Protein AF-A0A6A7C186-F1 (afdb_monomer)

pLDDT: mean 72.05, std 18.81, range [30.92, 94.44]

Organism: NCBI:txid1314780

Sequence (189 aa):
MHETSYALATNYHAMGTGNDNNSDERARTSAANDEPAATSFLKQGYCESIVLPIKDSQVDKECRAGLAQAYANDYGLNLGAGTLHTGRSIKWFKQFSFADPSTQQRVTLDRLEFVLFHDNSIGNVDCIFSNKTADGNRRISLRMFLTSSHPSVLNKVLTGLPLRRFTDERAITTGAPAVKSQRLYLLSV

Radius of gyration: 20.26 Å; Cα contacts (8 Å, |Δi|>4): 312; chains: 1; bounding box: 45×65×40 Å

Secondary structure (DSSP, 8-state):
----EEEEE-------------------------------------EE--EEPP-GGG--HHHHHHHHHHHHHHS-----TTTS-TTS--EEESEEEEE-TTT--EEEEETT-EEEEGGGEEEEEEEEEEEE-TTS-EEEEEEEEEEEE---HHHHHHHSS-EEEE-SSPPEEEEGGGS-S-EEEEEE-

Structure (mmCIF, N/CA/C/O backbone):
data_AF-A0A6A7C186-F1
#
_entry.id   AF-A0A6A7C186-F1
#
loop_
_atom_site.group_PDB
_atom_site.id
_atom_site.type_symbol
_atom_site.label_atom_id
_atom_site.label_alt_id
_atom_site.label_comp_id
_atom_site.label_asym_id
_atom_site.label_entity_id
_atom_site.label_seq_id
_atom_site.pdbx_PDB_ins_code
_atom_site.Cartn_x
_atom_site.Cartn_y
_atom_site.Cartn_z
_atom_site.occupancy
_atom_site.B_iso_or_equiv
_atom_site.auth_seq_id
_atom_site.auth_comp_id
_atom_site.auth_asym_id
_atom_site.auth_atom_id
_atom_site.pdbx_PDB_model_num
ATOM 1 N N . MET A 1 1 ? 6.650 18.411 -18.915 1.00 40.31 1 MET A N 1
ATOM 2 C CA . MET A 1 1 ? 6.629 17.370 -17.866 1.00 40.31 1 MET A CA 1
ATOM 3 C C . MET A 1 1 ? 7.931 16.607 -17.982 1.00 40.31 1 MET A C 1
ATOM 5 O O . MET A 1 1 ? 8.246 16.184 -19.084 1.00 40.31 1 MET A O 1
ATOM 9 N N . HIS A 1 2 ? 8.715 16.519 -16.909 1.00 45.31 2 HIS A N 1
ATOM 10 C CA . HIS A 1 2 ? 9.920 15.689 -16.887 1.00 45.31 2 HIS A CA 1
ATOM 11 C C . HIS A 1 2 ? 9.512 14.267 -16.483 1.00 45.31 2 HIS A C 1
ATOM 13 O O . HIS A 1 2 ? 9.018 14.071 -15.374 1.00 45.31 2 HIS A O 1
ATOM 19 N N . GLU A 1 3 ? 9.667 13.293 -17.382 1.00 48.38 3 GLU A N 1
ATOM 20 C CA . GLU A 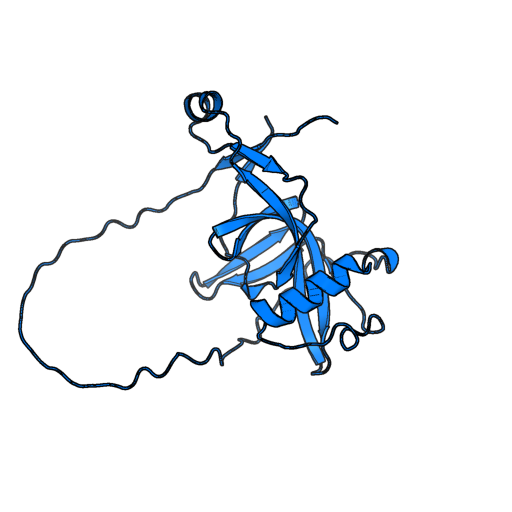1 3 ? 9.495 11.876 -17.047 1.00 48.38 3 GLU A CA 1
ATOM 21 C C . GLU A 1 3 ? 10.634 11.446 -16.116 1.00 48.38 3 GLU A C 1
ATOM 23 O O . GLU A 1 3 ? 11.806 11.597 -16.455 1.00 48.38 3 GLU A O 1
ATOM 28 N N . THR A 1 4 ? 10.298 10.935 -14.929 1.00 60.91 4 THR A N 1
ATOM 29 C CA . THR A 1 4 ? 11.291 10.425 -13.970 1.00 60.91 4 THR A CA 1
ATOM 30 C C . THR A 1 4 ? 11.263 8.898 -13.978 1.00 60.91 4 THR A C 1
ATOM 32 O O . THR A 1 4 ? 10.196 8.297 -13.828 1.00 60.91 4 THR A O 1
ATOM 35 N N . SER A 1 5 ? 12.427 8.273 -14.168 1.00 64.31 5 SER A N 1
ATOM 36 C CA . SER A 1 5 ? 12.597 6.814 -14.222 1.00 64.31 5 SER A CA 1
ATOM 37 C C . SER A 1 5 ? 13.440 6.308 -13.051 1.00 64.31 5 SER A C 1
ATOM 39 O O . SER A 1 5 ? 14.301 7.018 -12.540 1.00 64.31 5 SER A O 1
ATOM 41 N N . TYR A 1 6 ? 13.209 5.061 -12.633 1.00 66.50 6 TYR A N 1
ATOM 42 C CA . TYR A 1 6 ? 13.899 4.449 -11.493 1.00 66.50 6 TYR A CA 1
ATOM 43 C C . TYR A 1 6 ? 14.255 2.981 -11.783 1.00 66.50 6 TYR A C 1
ATOM 45 O O . TYR A 1 6 ? 13.494 2.293 -12.458 1.00 66.50 6 TYR A O 1
ATOM 53 N N . ALA A 1 7 ? 15.374 2.469 -11.268 1.00 62.62 7 ALA A N 1
ATOM 54 C CA . ALA A 1 7 ? 15.812 1.070 -11.399 1.00 62.62 7 ALA A CA 1
ATOM 55 C C . ALA A 1 7 ? 15.605 0.293 -10.092 1.00 62.62 7 ALA A C 1
ATOM 57 O O . ALA A 1 7 ? 15.926 0.827 -9.040 1.00 62.62 7 ALA A O 1
ATOM 58 N N . LEU A 1 8 ? 15.097 -0.944 -10.134 1.00 53.78 8 LEU A N 1
ATOM 59 C CA . LEU A 1 8 ? 14.669 -1.693 -8.943 1.00 53.78 8 LEU A CA 1
ATOM 60 C C . LEU A 1 8 ? 15.524 -2.941 -8.686 1.00 53.78 8 LEU A C 1
ATOM 62 O O . LEU A 1 8 ? 15.680 -3.762 -9.583 1.00 53.78 8 LEU A O 1
ATOM 66 N N . ALA A 1 9 ? 16.025 -3.126 -7.462 1.00 52.94 9 ALA A N 1
ATOM 67 C CA . ALA A 1 9 ? 16.737 -4.334 -7.039 1.00 52.94 9 ALA A CA 1
ATOM 68 C C . ALA A 1 9 ? 15.853 -5.219 -6.143 1.00 52.94 9 ALA A C 1
ATOM 70 O O . ALA A 1 9 ? 15.379 -4.787 -5.091 1.00 52.94 9 ALA A O 1
ATOM 71 N N . THR A 1 10 ? 15.647 -6.471 -6.556 1.00 47.44 10 THR A N 1
ATOM 72 C CA . THR A 1 10 ? 14.967 -7.516 -5.772 1.00 47.44 10 THR A CA 1
ATOM 73 C C . THR A 1 10 ? 15.976 -8.560 -5.309 1.00 47.44 10 THR A C 1
ATOM 75 O O . THR A 1 10 ? 16.596 -9.220 -6.142 1.00 47.44 10 THR A O 1
ATOM 78 N N . ASN A 1 11 ? 16.093 -8.776 -3.997 1.00 41.25 11 ASN A N 1
ATOM 79 C CA . ASN A 1 11 ? 16.794 -9.945 -3.469 1.00 41.25 11 ASN A CA 1
ATOM 80 C C . ASN A 1 11 ? 15.886 -11.175 -3.585 1.00 41.25 11 ASN A C 1
ATOM 82 O O . ASN A 1 11 ? 14.912 -11.304 -2.844 1.00 41.25 11 ASN A O 1
ATOM 86 N N . TYR A 1 12 ? 16.209 -12.074 -4.513 1.00 38.00 12 TYR A N 1
ATOM 87 C CA . TYR A 1 12 ? 15.658 -13.425 -4.541 1.00 38.00 12 TYR A CA 1
ATOM 88 C C . TYR A 1 12 ? 16.563 -14.331 -3.702 1.00 38.00 12 TYR A C 1
ATOM 90 O O . TYR A 1 12 ? 17.662 -14.677 -4.130 1.00 38.00 12 TYR A O 1
ATOM 98 N N . HIS A 1 13 ? 16.116 -14.741 -2.513 1.00 35.81 13 HIS A N 1
ATOM 99 C CA . HIS A 1 13 ? 16.684 -15.932 -1.882 1.00 35.81 13 HIS A CA 1
ATOM 100 C C . HIS A 1 13 ? 16.073 -17.160 -2.558 1.00 35.81 13 HIS A C 1
ATOM 102 O O . HIS A 1 13 ? 14.944 -17.549 -2.271 1.00 35.81 13 HIS A O 1
ATOM 108 N N . ALA A 1 14 ? 16.818 -17.745 -3.496 1.00 37.62 14 ALA A N 1
ATOM 109 C CA . ALA A 1 14 ? 16.506 -19.055 -4.043 1.00 37.62 14 ALA A CA 1
ATOM 110 C C . ALA A 1 14 ? 16.792 -20.114 -2.966 1.00 37.62 14 ALA A C 1
ATOM 112 O O . ALA A 1 14 ? 17.949 -20.379 -2.646 1.00 37.62 14 ALA A O 1
ATOM 113 N N . MET A 1 15 ? 15.743 -20.703 -2.389 1.00 41.47 15 MET A N 1
ATOM 114 C CA . MET A 1 15 ? 15.878 -21.953 -1.644 1.00 41.47 15 MET A CA 1
ATOM 115 C C . MET A 1 15 ? 15.973 -23.099 -2.654 1.00 41.47 15 MET A C 1
ATOM 117 O O . MET A 1 15 ? 15.062 -23.307 -3.453 1.00 41.47 15 MET A O 1
ATOM 121 N N . GLY A 1 16 ? 17.113 -23.793 -2.651 1.00 37.56 16 GLY A N 1
ATOM 122 C CA . GLY A 1 16 ? 17.351 -24.968 -3.479 1.00 37.56 16 GLY A CA 1
ATOM 123 C C . GLY A 1 16 ? 16.409 -26.105 -3.093 1.00 37.56 16 GLY A C 1
ATOM 124 O O . GLY A 1 16 ? 16.303 -26.466 -1.924 1.00 37.56 16 GLY A O 1
ATOM 125 N N . THR A 1 17 ? 15.722 -26.663 -4.082 1.00 42.78 17 THR A N 1
ATOM 126 C CA . THR A 1 17 ? 14.884 -27.852 -3.933 1.00 42.78 17 THR A CA 1
ATOM 127 C C . THR A 1 17 ? 15.761 -29.100 -3.983 1.00 42.78 17 THR A C 1
ATOM 129 O O . THR A 1 17 ? 16.336 -29.414 -5.028 1.00 42.78 17 THR A O 1
ATOM 132 N N . GLY A 1 18 ? 15.868 -29.801 -2.853 1.00 41.97 18 GLY A N 1
ATOM 133 C CA . GLY A 1 18 ? 16.343 -31.181 -2.802 1.00 41.97 18 GLY A CA 1
ATOM 134 C C . GLY A 1 18 ? 15.291 -32.110 -3.407 1.00 41.97 18 GLY A C 1
ATOM 135 O O . GLY A 1 18 ? 14.120 -32.047 -3.041 1.00 41.97 18 GLY A O 1
ATOM 136 N N . ASN A 1 19 ? 15.722 -32.920 -4.370 1.00 46.75 19 ASN A N 1
ATOM 137 C CA . ASN A 1 19 ? 14.945 -33.979 -5.002 1.00 46.75 19 ASN A CA 1
ATOM 138 C C . ASN A 1 19 ? 15.046 -35.240 -4.139 1.00 46.75 19 ASN A C 1
ATOM 140 O O . ASN A 1 19 ? 16.127 -35.819 -4.093 1.00 46.75 19 ASN A O 1
ATOM 144 N N . ASP A 1 20 ? 13.935 -35.703 -3.570 1.00 53.03 20 ASP A N 1
ATOM 145 C CA . ASP A 1 20 ? 13.804 -37.079 -3.088 1.00 53.03 20 ASP A CA 1
ATOM 146 C C . ASP A 1 20 ? 12.601 -37.728 -3.777 1.00 53.03 20 ASP A C 1
ATOM 148 O O . ASP A 1 20 ? 11.440 -37.401 -3.532 1.00 53.03 20 ASP A O 1
ATOM 152 N N . ASN A 1 21 ? 12.913 -38.641 -4.696 1.00 56.28 21 ASN A N 1
ATOM 153 C CA . ASN A 1 21 ? 11.958 -39.543 -5.318 1.00 56.28 21 ASN A CA 1
ATOM 154 C C . ASN A 1 21 ? 11.587 -40.633 -4.310 1.00 56.28 21 ASN A C 1
ATOM 156 O O . ASN A 1 21 ? 12.451 -41.428 -3.941 1.00 56.28 21 ASN A O 1
ATOM 160 N N . ASN A 1 22 ? 10.307 -40.767 -3.966 1.00 51.34 22 ASN A N 1
ATOM 161 C CA . ASN A 1 22 ? 9.774 -42.093 -3.683 1.00 51.34 22 ASN A CA 1
ATOM 162 C C . ASN A 1 22 ? 8.293 -42.199 -4.050 1.00 51.34 22 ASN A C 1
ATOM 164 O O . ASN A 1 22 ? 7.493 -41.310 -3.766 1.00 51.34 22 ASN A O 1
ATOM 168 N N . SER A 1 23 ? 7.976 -43.292 -4.731 1.00 57.78 23 SER A N 1
ATOM 169 C CA . SER A 1 23 ? 6.648 -43.643 -5.227 1.00 57.78 23 SER A CA 1
ATOM 170 C C . SER A 1 23 ? 5.986 -44.555 -4.202 1.00 57.78 23 SER A C 1
ATOM 172 O O . SER A 1 23 ? 6.666 -45.460 -3.742 1.00 57.78 23 SER A O 1
ATOM 174 N N . ASP A 1 24 ? 4.708 -44.339 -3.869 1.00 50.34 24 ASP A N 1
ATOM 175 C CA . ASP A 1 24 ? 3.728 -45.428 -3.725 1.00 50.34 24 ASP A CA 1
ATOM 176 C C . ASP A 1 24 ? 2.289 -44.938 -3.439 1.00 50.34 24 ASP A C 1
ATOM 178 O O . ASP A 1 24 ? 2.021 -44.115 -2.571 1.00 50.34 24 ASP A O 1
ATOM 182 N N . GLU A 1 25 ? 1.384 -45.479 -4.258 1.00 47.66 25 GLU A N 1
ATOM 183 C CA . GLU A 1 25 ? 0.095 -46.106 -3.929 1.00 47.66 25 GLU A CA 1
ATOM 184 C C . GLU A 1 25 ? -1.074 -45.350 -3.224 1.00 47.66 25 GLU A C 1
ATOM 186 O O . GLU A 1 25 ? -1.093 -45.079 -2.032 1.00 47.66 25 GLU A O 1
ATOM 191 N N . ARG A 1 26 ? -2.136 -45.137 -4.028 1.00 42.72 26 ARG A N 1
ATOM 192 C CA . ARG A 1 26 ? -3.602 -45.149 -3.762 1.00 42.72 26 ARG A CA 1
ATOM 193 C C . ARG A 1 26 ? -4.158 -44.733 -2.380 1.00 42.72 26 ARG A C 1
ATOM 195 O O . ARG A 1 26 ? -4.120 -45.509 -1.439 1.00 42.72 26 ARG A O 1
ATOM 202 N N . ALA A 1 27 ? -5.029 -43.714 -2.395 1.00 43.00 27 ALA A N 1
ATOM 203 C CA . ALA A 1 27 ? -6.453 -43.839 -2.020 1.00 43.00 27 ALA A CA 1
ATOM 204 C C . ALA A 1 27 ? -7.252 -42.589 -2.440 1.00 43.00 27 ALA A C 1
ATOM 206 O O . ALA A 1 27 ? -6.857 -41.458 -2.177 1.00 43.00 27 ALA A O 1
ATOM 207 N N . ARG A 1 28 ? -8.402 -42.797 -3.095 1.00 49.91 28 ARG A N 1
ATOM 208 C CA . ARG A 1 28 ? -9.422 -41.763 -3.315 1.00 49.91 28 ARG A CA 1
ATOM 209 C C . ARG A 1 28 ? -10.259 -41.631 -2.045 1.00 49.91 28 ARG A C 1
ATOM 211 O O . ARG A 1 28 ? -10.943 -42.583 -1.686 1.00 49.91 28 ARG A O 1
ATOM 218 N N . THR A 1 29 ? -10.300 -40.440 -1.464 1.00 39.53 29 THR A N 1
ATOM 219 C CA . THR A 1 29 ? -11.383 -40.012 -0.571 1.00 39.53 29 THR A CA 1
ATOM 220 C C . THR A 1 29 ? -11.762 -38.581 -0.914 1.00 39.53 29 THR A C 1
ATOM 222 O O . THR A 1 29 ? -10.938 -37.673 -0.855 1.00 39.53 29 THR A O 1
ATOM 225 N N . SER A 1 30 ? -13.018 -38.408 -1.317 1.00 49.47 30 SER A N 1
ATOM 226 C CA . SER A 1 30 ? -13.688 -37.128 -1.502 1.00 49.47 30 SER A CA 1
ATOM 227 C C . SER A 1 30 ? -13.773 -36.399 -0.160 1.00 49.47 30 SER A C 1
ATOM 229 O O . SER A 1 30 ? -14.631 -36.722 0.662 1.00 49.47 30 SER A O 1
ATOM 231 N N . ALA A 1 31 ? -12.887 -35.435 0.059 1.00 39.88 31 ALA A N 1
ATOM 232 C CA . ALA A 1 31 ? -13.061 -34.419 1.083 1.00 39.88 31 ALA A CA 1
ATOM 233 C C . ALA A 1 31 ? -13.619 -33.173 0.394 1.00 39.88 31 ALA A C 1
ATOM 235 O O . ALA A 1 31 ? -13.084 -32.719 -0.617 1.00 39.88 31 ALA A O 1
ATOM 236 N N . ALA A 1 32 ? -14.750 -32.696 0.903 1.00 39.88 32 ALA A N 1
ATOM 237 C CA . ALA A 1 32 ? -15.362 -31.447 0.501 1.00 39.88 32 ALA A CA 1
ATOM 238 C C . ALA A 1 32 ? -14.313 -30.327 0.527 1.00 39.88 32 ALA A C 1
ATOM 240 O O . ALA A 1 32 ? -13.552 -30.204 1.486 1.00 39.88 32 ALA A O 1
ATOM 241 N N . ASN A 1 33 ? -14.274 -29.536 -0.544 1.00 38.41 33 ASN A N 1
ATOM 242 C CA . ASN A 1 33 ? -13.561 -28.270 -0.570 1.00 38.41 33 ASN A CA 1
ATOM 243 C C . ASN A 1 33 ? -14.283 -27.312 0.384 1.00 38.41 33 ASN A C 1
ATOM 245 O O . ASN A 1 33 ? -15.121 -26.523 -0.048 1.00 38.41 33 ASN A O 1
ATOM 249 N N . ASP A 1 34 ? -13.987 -27.414 1.676 1.00 36.00 34 ASP A N 1
ATOM 250 C CA . ASP A 1 34 ? -14.146 -26.285 2.577 1.00 36.00 34 ASP A CA 1
ATOM 251 C C . ASP A 1 34 ? -13.122 -25.243 2.126 1.00 36.00 34 ASP A C 1
ATOM 253 O O . ASP A 1 34 ? -11.915 -25.376 2.347 1.00 36.00 34 ASP A O 1
ATOM 257 N N . GLU A 1 35 ? -13.610 -24.229 1.408 1.00 35.75 35 GLU A N 1
ATOM 258 C CA . GLU A 1 35 ? -12.881 -22.980 1.234 1.00 35.75 35 GLU A CA 1
ATOM 259 C C . GLU A 1 35 ? -12.337 -22.546 2.602 1.00 35.75 35 GLU A C 1
ATOM 261 O O . GLU A 1 35 ? -13.100 -22.506 3.575 1.00 35.75 35 GLU A O 1
ATOM 266 N N . PRO A 1 36 ? -11.048 -22.185 2.718 1.00 35.69 36 PRO A N 1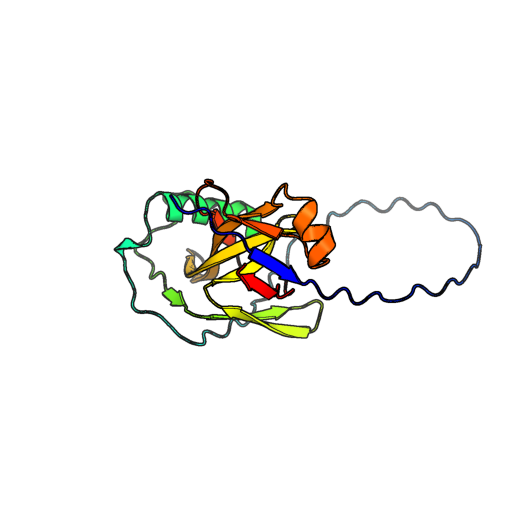
ATOM 267 C CA . PRO A 1 36 ? -10.567 -21.548 3.925 1.00 35.69 36 PRO A CA 1
ATOM 268 C C . PRO A 1 36 ? -11.258 -20.189 4.038 1.00 35.69 36 PRO A C 1
ATOM 270 O O . PRO A 1 36 ? -10.849 -19.202 3.426 1.00 35.69 36 PRO A O 1
ATOM 273 N N . ALA A 1 37 ? -12.331 -20.145 4.828 1.00 35.34 37 ALA A N 1
ATOM 274 C CA . ALA A 1 37 ? -12.941 -18.909 5.269 1.00 35.34 37 ALA A CA 1
ATOM 275 C C . ALA A 1 37 ? -11.837 -18.035 5.876 1.00 35.34 37 ALA A C 1
ATOM 277 O O . ALA A 1 37 ? -11.116 -18.451 6.788 1.00 35.34 37 ALA A O 1
ATOM 278 N N . ALA A 1 38 ? -11.691 -16.822 5.343 1.00 38.03 38 ALA A N 1
ATOM 279 C CA . ALA A 1 38 ? -10.792 -15.787 5.831 1.00 38.03 38 ALA A CA 1
ATOM 280 C C . ALA A 1 38 ? -11.248 -15.293 7.219 1.00 38.03 38 ALA A C 1
ATOM 282 O O . ALA A 1 38 ? -11.714 -14.171 7.393 1.00 38.03 38 ALA A O 1
ATOM 283 N N . THR A 1 39 ? -11.162 -16.151 8.231 1.00 39.44 39 THR A N 1
ATOM 284 C CA . THR A 1 39 ? -11.622 -15.887 9.596 1.00 39.44 39 THR A CA 1
ATOM 285 C C . THR A 1 39 ? -10.533 -16.221 10.598 1.00 39.44 39 THR A C 1
ATOM 287 O O . THR A 1 39 ? -10.687 -17.064 11.470 1.00 39.44 39 THR A O 1
ATOM 290 N N . SER A 1 40 ? -9.431 -15.483 10.512 1.00 30.92 40 SER A N 1
ATOM 291 C CA . SER A 1 40 ? -8.703 -15.053 11.704 1.00 30.92 40 SER A CA 1
ATOM 292 C C . SER A 1 40 ? -7.901 -13.803 11.359 1.00 30.92 40 SER A C 1
ATOM 294 O O . SER A 1 40 ? -6.694 -13.852 11.124 1.00 30.92 40 SER A O 1
ATOM 296 N N . PHE A 1 41 ? -8.577 -12.653 11.303 1.00 39.94 41 PHE A N 1
ATOM 297 C CA . PHE A 1 41 ? -7.881 -11.373 11.373 1.00 39.94 41 PHE A CA 1
ATOM 298 C C . PHE A 1 41 ? -7.219 -11.311 12.747 1.00 39.94 41 PHE A C 1
ATOM 300 O O . PHE A 1 41 ? -7.849 -10.953 13.746 1.00 39.94 41 PHE A O 1
ATOM 307 N N . LEU A 1 42 ? -5.950 -11.720 12.806 1.00 36.62 42 LEU A N 1
ATOM 308 C CA . LEU A 1 42 ? -5.064 -11.383 13.905 1.00 36.62 42 LEU A CA 1
ATOM 309 C C . LEU A 1 42 ? -5.299 -9.903 14.201 1.00 36.62 42 LEU A C 1
ATOM 311 O O . LEU A 1 42 ? -5.236 -9.068 13.295 1.00 36.62 42 LEU A O 1
ATOM 315 N N . LYS A 1 43 ? -5.589 -9.582 15.465 1.00 43.59 43 LYS A N 1
ATOM 316 C CA . LYS A 1 43 ? -5.413 -8.232 15.998 1.00 43.59 43 LYS A CA 1
ATOM 317 C C . LYS A 1 43 ? -3.928 -7.904 15.833 1.00 43.59 43 LYS A C 1
ATOM 319 O O . LYS A 1 43 ? -3.161 -8.059 16.777 1.00 43.59 43 LYS A O 1
ATOM 324 N N . GLN A 1 44 ? -3.496 -7.572 14.616 1.00 52.31 44 GLN A N 1
ATOM 325 C CA . GLN A 1 44 ? -2.128 -7.186 14.326 1.00 52.31 44 GLN A CA 1
ATOM 326 C C . GLN A 1 44 ? -1.850 -6.003 15.245 1.00 52.31 44 GLN A C 1
ATOM 328 O O . GLN A 1 44 ? -2.506 -4.964 15.160 1.00 52.31 44 GLN A O 1
ATOM 333 N N . GLY A 1 45 ? -0.941 -6.208 16.197 1.00 48.75 45 GLY A N 1
ATOM 334 C CA . GLY A 1 45 ? -0.452 -5.159 17.074 1.00 48.75 45 GLY A CA 1
ATOM 335 C C . GLY A 1 45 ? 0.336 -4.174 16.227 1.00 48.75 45 GLY A C 1
ATOM 336 O O . GLY A 1 45 ? 1.549 -4.296 16.092 1.00 48.75 45 GLY A O 1
ATOM 337 N N . TYR A 1 46 ? -0.363 -3.246 15.584 1.00 57.81 46 TYR A N 1
ATOM 338 C CA . TYR A 1 46 ? 0.259 -2.188 14.810 1.00 57.81 46 TYR A CA 1
ATOM 339 C C . TYR A 1 46 ? 0.994 -1.252 15.771 1.00 57.81 46 TYR A C 1
ATOM 341 O O . TYR A 1 46 ? 0.415 -0.763 16.742 1.00 57.81 46 TYR A O 1
ATOM 349 N N . CYS A 1 47 ? 2.278 -1.010 15.512 1.00 55.41 47 CYS A N 1
ATOM 350 C CA . CYS A 1 47 ? 3.086 -0.083 16.299 1.00 55.41 47 CYS A CA 1
ATOM 351 C C . CYS A 1 47 ? 3.160 1.255 15.548 1.00 55.41 47 CYS A C 1
ATOM 353 O O . CYS A 1 47 ? 3.811 1.352 14.508 1.00 55.41 47 CYS A O 1
ATOM 355 N N . GLU A 1 48 ? 2.448 2.270 16.045 1.00 59.25 48 GLU A N 1
ATOM 356 C CA . GLU A 1 48 ? 2.433 3.629 15.484 1.00 59.25 48 GLU A CA 1
ATOM 357 C C . GLU A 1 48 ? 3.731 4.350 15.880 1.00 59.25 48 GLU A C 1
ATOM 359 O O . GLU A 1 48 ? 3.889 4.697 17.048 1.00 59.25 48 GLU A O 1
ATOM 364 N N . SER A 1 49 ? 4.680 4.561 14.956 1.00 55.53 49 SER A N 1
ATOM 365 C CA . SER A 1 49 ? 5.981 5.138 15.336 1.00 55.53 49 SER A CA 1
ATOM 366 C C . SER A 1 49 ? 6.040 6.665 15.246 1.00 55.53 49 SER A C 1
ATOM 368 O O . SER A 1 49 ? 6.698 7.265 16.089 1.00 55.53 49 SER A O 1
ATOM 370 N N . ILE A 1 50 ? 5.346 7.339 14.313 1.00 63.66 50 ILE A N 1
ATOM 371 C CA . ILE A 1 50 ? 5.330 8.819 14.233 1.00 63.66 50 ILE A CA 1
ATOM 372 C C . ILE A 1 50 ? 4.030 9.328 13.583 1.00 63.66 50 ILE A C 1
ATOM 374 O O . ILE A 1 50 ? 3.805 9.120 12.387 1.00 63.66 50 ILE A O 1
ATOM 378 N N . VAL A 1 51 ? 3.198 10.045 14.349 1.00 62.50 51 VAL A N 1
ATOM 379 C CA . VAL A 1 51 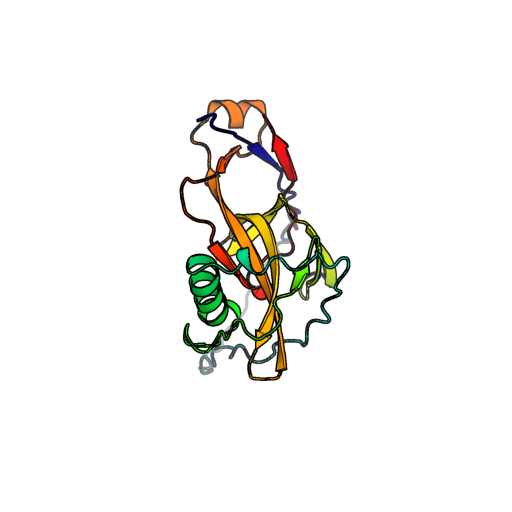? 1.952 10.673 13.865 1.00 62.50 51 VAL A CA 1
ATOM 380 C C . VAL A 1 51 ? 2.256 12.026 13.214 1.00 62.50 51 VAL A C 1
ATOM 382 O O . VAL A 1 51 ? 2.981 12.848 13.773 1.00 62.50 51 VAL A O 1
ATOM 385 N N . LEU A 1 52 ? 1.695 12.267 12.031 1.00 65.19 52 LEU A N 1
ATOM 386 C CA . LEU A 1 52 ? 1.753 13.554 11.337 1.00 65.19 52 LEU A CA 1
ATOM 387 C C . LEU A 1 52 ? 0.574 14.454 11.746 1.00 65.19 52 LEU A C 1
ATOM 389 O O . LEU A 1 52 ? -0.508 13.934 12.033 1.00 65.19 52 LEU A O 1
ATOM 393 N N . PRO A 1 53 ? 0.738 15.795 11.743 1.00 61.09 53 PRO A N 1
ATOM 394 C CA . PRO A 1 53 ? -0.381 16.707 11.954 1.00 61.09 53 PRO A CA 1
ATOM 395 C C . PRO A 1 53 ? -1.478 16.442 10.917 1.00 61.09 53 PRO A C 1
ATOM 397 O O . PRO A 1 53 ? -1.204 16.301 9.723 1.00 61.09 53 PRO A O 1
ATOM 400 N N . ILE A 1 54 ? -2.718 16.344 11.397 1.00 59.56 54 ILE A N 1
ATOM 401 C CA . ILE A 1 54 ? -3.889 16.018 10.583 1.00 59.56 54 ILE A CA 1
ATOM 402 C C . ILE A 1 54 ? -4.141 17.178 9.620 1.00 59.56 54 ILE A C 1
ATOM 404 O O . ILE A 1 54 ? -4.383 18.305 10.045 1.00 59.56 54 ILE A O 1
ATOM 408 N N . LYS A 1 55 ? -4.087 16.906 8.316 1.00 58.25 55 LYS A N 1
ATOM 409 C CA . LYS A 1 55 ? -4.603 17.818 7.296 1.00 58.25 55 LYS A CA 1
ATOM 410 C C . LYS A 1 55 ? -5.948 17.273 6.833 1.00 58.25 55 LYS A C 1
ATOM 412 O O . LYS A 1 55 ? -5.988 16.378 5.993 1.00 58.25 55 LYS A O 1
ATOM 417 N N . ASP A 1 56 ? -7.043 17.810 7.366 1.00 57.72 56 ASP A N 1
ATOM 418 C CA . ASP A 1 56 ? -8.408 17.422 6.963 1.00 57.72 56 ASP A CA 1
ATOM 419 C C . ASP A 1 56 ? -8.650 17.602 5.450 1.00 57.72 56 ASP A C 1
ATOM 421 O O . ASP A 1 56 ? -9.490 16.927 4.859 1.00 57.72 56 ASP A O 1
ATOM 425 N N . SER A 1 57 ? -7.841 18.437 4.788 1.00 58.56 57 SER A N 1
ATOM 426 C CA . SER A 1 57 ? -7.847 18.637 3.337 1.00 58.56 57 SER A CA 1
ATOM 427 C C . SER A 1 57 ? -7.381 17.432 2.506 1.00 58.56 57 SER A C 1
ATOM 429 O O . SER A 1 57 ? -7.552 17.456 1.291 1.00 58.56 57 SER A O 1
ATOM 431 N N . GLN A 1 58 ? -6.806 16.382 3.110 1.00 64.94 58 GLN A N 1
ATOM 432 C CA . GLN A 1 58 ? -6.235 15.236 2.378 1.00 64.94 58 GLN A CA 1
ATOM 433 C C . GLN A 1 58 ? -7.192 14.051 2.186 1.00 64.94 58 GLN A C 1
ATOM 435 O O . GLN A 1 58 ? -6.854 13.083 1.503 1.00 64.94 58 GLN A O 1
ATOM 440 N N . VAL A 1 59 ? -8.398 14.116 2.753 1.00 72.44 59 VAL A N 1
ATOM 441 C CA . VAL A 1 59 ? -9.434 13.088 2.576 1.00 72.44 59 VAL A CA 1
ATOM 442 C C . VAL A 1 59 ? -10.446 13.590 1.552 1.00 72.44 59 VAL A C 1
ATOM 444 O O . VAL A 1 59 ? -11.601 13.887 1.863 1.00 72.44 59 VAL A O 1
ATOM 447 N N . ASP A 1 60 ? -9.987 13.752 0.315 1.00 77.62 60 ASP A N 1
ATOM 448 C CA . ASP A 1 60 ? -10.837 14.141 -0.807 1.00 77.62 60 ASP A CA 1
ATOM 449 C C . ASP A 1 60 ? -11.806 13.004 -1.216 1.00 77.62 60 ASP A C 1
ATOM 451 O O . ASP A 1 60 ? -11.868 11.927 -0.610 1.00 77.62 60 ASP A O 1
ATOM 455 N N . LYS A 1 61 ? -12.635 13.258 -2.235 1.00 81.25 61 LYS A N 1
ATOM 456 C CA . LYS A 1 61 ? -13.598 12.270 -2.748 1.00 81.25 61 LYS A CA 1
ATOM 457 C C . LYS A 1 61 ? -12.903 11.010 -3.277 1.00 81.25 61 LYS A C 1
ATOM 459 O O . LYS A 1 61 ? -13.468 9.926 -3.151 1.00 81.25 61 LYS A O 1
ATOM 464 N N . GLU A 1 62 ? -11.713 11.148 -3.849 1.00 82.56 62 GLU A N 1
ATOM 465 C CA . GLU A 1 62 ? -10.963 10.041 -4.443 1.00 82.56 62 GLU A CA 1
ATOM 466 C C . GLU A 1 62 ? -10.382 9.142 -3.358 1.00 82.56 62 GLU A C 1
ATOM 468 O O . GLU A 1 62 ? -10.579 7.932 -3.388 1.00 82.56 62 GLU A O 1
ATOM 473 N N . CYS A 1 63 ? -9.773 9.743 -2.337 1.00 83.25 63 CYS A N 1
ATOM 474 C CA . CYS A 1 63 ? -9.275 9.055 -1.157 1.00 83.25 63 CYS A CA 1
ATOM 475 C C . CYS A 1 63 ? -10.393 8.256 -0.470 1.00 83.25 63 CYS A C 1
ATOM 477 O O . CYS A 1 63 ? -10.194 7.091 -0.130 1.00 83.25 63 CYS A O 1
ATOM 479 N N . ARG A 1 64 ? -11.602 8.829 -0.342 1.00 84.56 64 ARG A N 1
ATOM 480 C CA . ARG A 1 64 ? -12.775 8.111 0.197 1.00 84.56 64 ARG A CA 1
ATOM 481 C C . ARG A 1 64 ? -13.210 6.932 -0.670 1.00 84.56 64 ARG A C 1
ATOM 483 O O . ARG A 1 64 ? -13.539 5.882 -0.124 1.00 84.56 64 ARG A O 1
ATOM 490 N N . ALA A 1 65 ? -13.230 7.100 -1.991 1.00 86.56 65 ALA A N 1
ATOM 491 C CA . ALA A 1 65 ? -13.589 6.025 -2.912 1.00 86.56 65 ALA A CA 1
ATOM 492 C C . ALA A 1 65 ? -12.566 4.881 -2.855 1.00 86.56 65 ALA A C 1
ATOM 494 O O . ALA A 1 65 ? -12.953 3.725 -2.701 1.00 86.56 65 ALA A O 1
ATOM 495 N N . GLY A 1 66 ? -11.271 5.211 -2.875 1.00 89.12 66 GLY A N 1
ATOM 496 C CA . GLY A 1 66 ? -10.199 4.232 -2.710 1.00 89.12 66 GLY A CA 1
ATOM 497 C C . GLY A 1 66 ? -10.257 3.543 -1.348 1.00 89.12 66 GLY A C 1
ATOM 498 O O . GLY A 1 66 ? -10.054 2.339 -1.256 1.00 89.12 66 GLY A O 1
ATOM 499 N N . LEU A 1 67 ? -10.592 4.272 -0.281 1.00 88.88 67 LEU A N 1
ATOM 500 C CA . LEU A 1 67 ? -10.755 3.680 1.044 1.00 88.88 67 LEU A CA 1
ATOM 501 C C . LEU A 1 67 ? -11.910 2.668 1.069 1.00 88.88 67 LEU A C 1
ATOM 503 O O . LEU A 1 67 ? -11.738 1.579 1.606 1.00 88.88 67 LEU A O 1
ATOM 507 N N . ALA A 1 68 ? -13.059 2.985 0.465 1.00 88.31 68 ALA A N 1
ATOM 508 C CA . ALA A 1 68 ? -14.176 2.042 0.353 1.00 88.31 68 ALA A CA 1
ATOM 509 C C . ALA A 1 68 ? -13.778 0.765 -0.405 1.00 88.31 68 ALA A C 1
ATOM 511 O O . ALA A 1 68 ? -14.119 -0.333 0.032 1.00 88.31 68 ALA A O 1
ATOM 512 N N . GLN A 1 69 ? -13.005 0.903 -1.487 1.00 89.75 69 GLN A N 1
ATOM 513 C CA . GLN A 1 69 ? -12.467 -0.238 -2.233 1.00 89.75 69 GLN A CA 1
ATOM 514 C C . GLN A 1 69 ? -11.496 -1.070 -1.391 1.00 89.75 69 GLN A C 1
ATOM 516 O O . GLN A 1 69 ? -11.645 -2.285 -1.333 1.00 89.75 69 GLN A O 1
ATOM 521 N N . ALA A 1 70 ? -10.560 -0.435 -0.681 1.00 91.19 70 ALA A N 1
ATOM 522 C CA . ALA A 1 70 ? -9.638 -1.128 0.220 1.00 91.19 70 ALA A CA 1
ATOM 523 C C . ALA A 1 70 ? -10.383 -1.907 1.316 1.00 91.19 70 ALA A C 1
ATOM 525 O O . ALA A 1 70 ? -9.995 -3.013 1.675 1.00 91.19 70 ALA A O 1
ATOM 526 N N . TYR A 1 71 ? -11.484 -1.364 1.839 1.00 90.50 71 TYR A N 1
ATOM 527 C CA . TYR A 1 71 ? -12.324 -2.086 2.792 1.00 90.50 71 TYR A CA 1
ATOM 528 C C . TYR A 1 71 ? -12.957 -3.338 2.197 1.00 90.50 71 TYR A C 1
ATOM 530 O O . TYR A 1 71 ? -12.861 -4.401 2.812 1.00 90.50 71 TYR A O 1
ATOM 538 N N . ALA A 1 72 ? -13.560 -3.222 1.016 1.00 90.31 72 ALA A N 1
ATOM 539 C CA . ALA A 1 72 ? -14.198 -4.352 0.357 1.00 90.31 72 ALA A CA 1
ATOM 540 C C . ALA A 1 72 ? -13.172 -5.434 -0.014 1.00 90.31 72 ALA A C 1
ATOM 542 O O . ALA A 1 72 ? -13.362 -6.600 0.323 1.00 90.31 72 ALA A O 1
ATOM 543 N N . ASN A 1 73 ? -12.063 -5.027 -0.633 1.00 92.06 73 ASN A N 1
ATOM 544 C CA . ASN A 1 73 ? -11.103 -5.941 -1.245 1.00 92.06 73 ASN A CA 1
ATOM 545 C C . ASN A 1 73 ? -10.093 -6.510 -0.241 1.00 92.06 73 ASN A C 1
ATOM 547 O O . ASN A 1 73 ? -9.781 -7.695 -0.299 1.00 92.06 73 ASN A O 1
ATOM 551 N N . ASP A 1 74 ? -9.603 -5.691 0.696 1.00 93.06 74 ASP A N 1
ATOM 552 C CA . ASP A 1 74 ? -8.441 -6.053 1.527 1.00 93.06 74 ASP A CA 1
ATOM 553 C C . ASP A 1 74 ? -8.839 -6.436 2.954 1.00 93.06 74 ASP A C 1
ATOM 555 O O . ASP A 1 74 ? -8.110 -7.146 3.648 1.00 93.06 74 ASP A O 1
ATOM 559 N N . TYR A 1 75 ? -9.999 -5.960 3.411 1.00 88.12 75 TYR A N 1
ATOM 560 C CA . TYR A 1 75 ? -10.523 -6.239 4.749 1.00 88.12 75 TYR A CA 1
ATOM 561 C C . TYR A 1 75 ? -11.780 -7.112 4.750 1.00 88.12 75 TYR A C 1
ATOM 563 O O . TYR A 1 75 ? -12.246 -7.466 5.832 1.00 88.12 75 TYR A O 1
ATOM 571 N N . GLY A 1 76 ? -12.344 -7.441 3.582 1.00 88.38 76 GLY A N 1
ATOM 572 C CA . GLY A 1 76 ? -13.597 -8.194 3.478 1.00 88.38 76 GLY A CA 1
ATOM 573 C C . GLY A 1 76 ? -14.800 -7.449 4.069 1.00 88.38 76 GLY A C 1
ATOM 574 O O . GLY A 1 76 ? -15.739 -8.068 4.566 1.00 88.38 76 GLY A O 1
ATOM 575 N N . LEU A 1 77 ? -14.762 -6.113 4.076 1.00 84.94 77 LEU A N 1
ATOM 576 C CA . LEU A 1 77 ? -15.796 -5.260 4.652 1.00 84.94 77 LEU A CA 1
ATOM 577 C C . LEU A 1 77 ? -16.492 -4.433 3.578 1.00 84.94 77 LEU A C 1
ATOM 579 O O . LEU A 1 77 ? -15.941 -3.468 3.054 1.00 84.94 77 LEU A O 1
ATOM 583 N N . ASN A 1 78 ? -17.762 -4.735 3.338 1.00 83.56 78 ASN A N 1
ATOM 584 C CA . ASN A 1 78 ? -18.613 -3.938 2.461 1.00 83.56 78 ASN A CA 1
ATOM 585 C C . ASN A 1 78 ? -19.097 -2.676 3.186 1.00 83.56 78 ASN A C 1
ATOM 587 O O . ASN A 1 78 ? -20.220 -2.609 3.687 1.00 83.56 78 ASN A O 1
ATOM 591 N N . LEU A 1 79 ? -18.225 -1.673 3.275 1.00 75.75 79 LEU A N 1
ATOM 592 C CA . LEU A 1 79 ? -18.582 -0.355 3.789 1.00 75.75 79 LEU A CA 1
ATOM 593 C C . LEU A 1 79 ? -19.088 0.516 2.638 1.00 75.75 79 LEU A C 1
ATOM 595 O O . LEU A 1 79 ? -18.380 0.751 1.661 1.00 75.75 79 LEU A O 1
ATOM 599 N N . GLY A 1 80 ? -20.309 1.035 2.763 1.00 66.06 80 GLY A N 1
ATOM 600 C CA . GLY A 1 80 ? -20.802 2.046 1.835 1.00 66.06 80 GLY A CA 1
ATOM 601 C C . GLY A 1 80 ? -19.948 3.315 1.919 1.00 66.06 80 GLY A C 1
ATOM 602 O O . GLY A 1 80 ? -19.469 3.688 2.992 1.00 66.06 80 GLY A O 1
ATOM 603 N N . ALA A 1 81 ? -19.797 4.036 0.805 1.00 62.34 81 ALA A N 1
ATOM 604 C CA . ALA A 1 81 ? -19.041 5.295 0.777 1.00 62.34 81 ALA A CA 1
ATOM 605 C C . ALA A 1 81 ? -19.562 6.332 1.797 1.00 62.34 81 ALA A C 1
ATOM 607 O O . ALA A 1 81 ? -18.791 7.145 2.302 1.00 62.34 81 ALA A O 1
ATOM 608 N N . GLY A 1 82 ? -20.858 6.279 2.134 1.00 60.47 82 GLY A N 1
ATOM 609 C CA . GLY A 1 82 ? -21.471 7.111 3.173 1.00 60.47 82 GLY A CA 1
ATOM 610 C C . GLY A 1 82 ? -21.171 6.665 4.609 1.00 60.47 82 GLY A C 1
ATOM 611 O O . GLY A 1 82 ? -21.221 7.490 5.513 1.00 60.47 82 GLY A O 1
ATOM 612 N N . THR A 1 83 ? -20.824 5.393 4.830 1.00 64.12 83 THR A N 1
ATOM 613 C CA . THR A 1 83 ? -20.522 4.816 6.155 1.00 64.12 83 THR A CA 1
ATOM 614 C C . THR A 1 83 ? -19.091 5.115 6.608 1.00 64.12 83 THR A C 1
ATOM 616 O O . THR A 1 83 ? -18.785 5.063 7.801 1.00 64.12 83 THR A O 1
ATOM 619 N N . LEU A 1 84 ? -18.220 5.490 5.667 1.00 67.12 84 LEU A N 1
ATOM 620 C CA . LEU A 1 84 ? -16.907 6.078 5.928 1.00 67.12 84 LEU A CA 1
ATOM 621 C C . LEU A 1 84 ? -17.075 7.536 6.372 1.00 67.12 84 LEU A C 1
ATOM 623 O O . LEU A 1 84 ? -16.649 8.474 5.700 1.00 67.12 84 LEU A O 1
ATOM 627 N N . HIS A 1 85 ? -17.747 7.742 7.505 1.00 55.41 85 HIS A N 1
ATOM 628 C CA . HIS A 1 85 ? -17.909 9.069 8.079 1.00 55.41 85 HIS A CA 1
ATOM 629 C C . HIS A 1 85 ? -16.541 9.640 8.463 1.00 55.41 85 HIS A C 1
ATOM 631 O O . HIS A 1 85 ? -15.887 9.192 9.407 1.00 55.41 85 HIS A O 1
ATOM 637 N N . THR A 1 86 ? -16.151 10.687 7.740 1.00 53.56 86 THR A N 1
ATOM 638 C CA . THR A 1 86 ? -14.953 11.512 7.952 1.00 53.56 86 THR A CA 1
ATOM 639 C C . THR A 1 86 ? -14.934 12.231 9.300 1.00 53.56 86 THR A C 1
ATOM 641 O O . THR A 1 86 ? -13.899 12.758 9.684 1.00 53.56 86 THR A O 1
ATOM 644 N N . GLY A 1 87 ? -16.034 12.204 10.065 1.00 52.72 87 GLY A N 1
ATOM 645 C CA . GLY A 1 87 ? -16.046 12.651 11.462 1.00 52.72 87 GLY A CA 1
ATOM 646 C C . GLY A 1 87 ? -15.210 11.770 12.401 1.00 52.72 87 GLY A C 1
ATOM 647 O O . GLY A 1 87 ? -14.973 12.139 13.548 1.00 52.72 87 GLY A O 1
ATOM 648 N N . ARG A 1 88 ? -14.752 10.597 11.942 1.00 60.44 88 ARG A N 1
ATOM 649 C CA . ARG A 1 88 ? -13.837 9.735 12.696 1.00 60.44 88 ARG A CA 1
ATOM 650 C C . ARG A 1 88 ? -12.398 10.059 12.314 1.00 60.44 88 ARG A C 1
ATOM 652 O O . 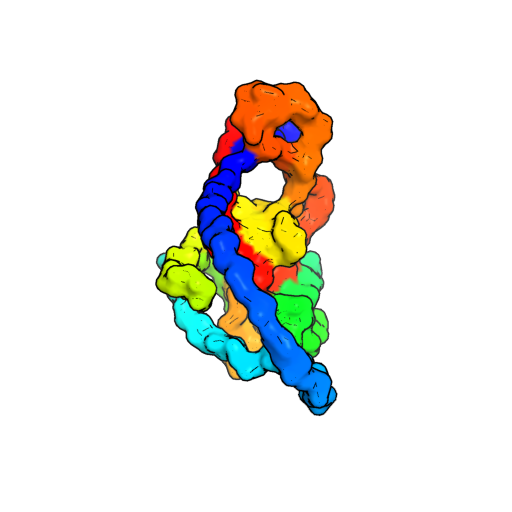ARG A 1 88 ? -12.038 9.961 11.146 1.00 60.44 88 ARG A O 1
ATOM 659 N N . SER A 1 89 ? -11.587 10.416 13.313 1.00 71.00 89 SER A N 1
ATOM 660 C CA . SER A 1 89 ? -10.219 10.915 13.144 1.00 71.00 89 SER A CA 1
ATOM 661 C C . SER A 1 89 ? -9.363 9.974 12.298 1.00 71.00 89 SER A C 1
ATOM 663 O O . SER A 1 89 ? -8.935 8.916 12.770 1.00 71.00 89 SER A O 1
ATOM 665 N N . ILE A 1 90 ? -9.101 10.379 11.056 1.00 83.44 90 ILE A N 1
ATOM 666 C CA . ILE A 1 90 ? -8.038 9.788 10.255 1.00 83.44 90 ILE A CA 1
ATOM 667 C C . ILE A 1 90 ? -6.716 10.250 10.855 1.00 83.44 90 ILE A C 1
ATOM 669 O O . ILE A 1 90 ? -6.499 11.444 11.063 1.00 83.44 90 ILE A O 1
ATOM 673 N N . LYS A 1 91 ? -5.840 9.297 11.170 1.00 85.19 91 LYS A N 1
ATOM 674 C CA . LYS A 1 91 ? -4.486 9.605 11.638 1.00 85.19 91 LYS A CA 1
ATOM 675 C C . LYS A 1 91 ? -3.497 9.293 10.543 1.00 85.19 91 LYS A C 1
ATOM 677 O O . LYS A 1 91 ? -3.515 8.183 10.028 1.00 85.19 91 LYS A O 1
ATOM 682 N N . TRP A 1 92 ? -2.635 10.247 10.238 1.00 87.69 92 TRP A N 1
ATOM 683 C CA . TRP A 1 92 ? -1.592 10.107 9.234 1.00 87.69 92 TRP A CA 1
ATOM 684 C C . TRP A 1 92 ? -0.278 9.714 9.897 1.00 87.69 92 TRP A C 1
ATOM 686 O O . TRP A 1 92 ? 0.025 10.167 11.004 1.00 87.69 92 TRP A O 1
ATOM 696 N N . PHE A 1 93 ? 0.518 8.908 9.208 1.00 86.81 93 PHE A N 1
ATOM 697 C CA . PHE A 1 93 ? 1.789 8.403 9.709 1.00 86.81 93 PHE A CA 1
ATOM 698 C C . PHE A 1 93 ? 2.901 8.644 8.691 1.00 86.81 93 PHE A C 1
ATOM 700 O O . PHE A 1 93 ? 2.674 8.637 7.480 1.00 86.81 93 PHE A O 1
ATOM 707 N N . LYS A 1 94 ? 4.123 8.858 9.186 1.00 88.19 94 LYS A N 1
ATOM 708 C CA . LYS A 1 94 ? 5.326 8.813 8.332 1.00 88.19 94 LYS A CA 1
ATOM 709 C C . LYS A 1 94 ? 5.742 7.383 8.007 1.00 88.19 94 LYS A C 1
ATOM 711 O O . LYS A 1 94 ? 6.307 7.145 6.948 1.00 88.19 94 LYS A O 1
ATOM 716 N N . GLN A 1 95 ? 5.469 6.492 8.951 1.00 90.69 95 GLN A N 1
ATOM 717 C CA . GLN A 1 95 ? 5.986 5.143 9.006 1.00 90.69 95 GLN A CA 1
ATOM 718 C C . GLN A 1 95 ? 4.943 4.227 9.640 1.00 90.69 95 GLN A C 1
ATOM 720 O O . GLN A 1 95 ? 4.196 4.642 10.532 1.00 90.69 95 GLN A O 1
ATOM 725 N N . PHE A 1 96 ? 4.921 2.977 9.205 1.00 87.88 96 PHE A N 1
ATOM 726 C CA . PHE A 1 96 ? 4.058 1.937 9.735 1.00 87.88 96 PHE A CA 1
ATOM 727 C C . PHE A 1 96 ? 4.832 0.639 9.902 1.00 87.88 96 PHE A C 1
ATOM 729 O O . PHE A 1 96 ? 5.508 0.198 8.977 1.00 87.88 96 PHE A O 1
ATOM 736 N N . SER A 1 97 ? 4.706 0.008 11.070 1.00 89.88 97 SER A N 1
ATOM 737 C CA . SER A 1 97 ? 5.266 -1.319 11.298 1.00 89.88 97 SER A CA 1
ATOM 738 C C . SER A 1 97 ? 4.197 -2.363 11.581 1.00 89.88 97 SER A C 1
ATOM 740 O O . SER A 1 97 ? 3.265 -2.120 12.353 1.00 89.88 97 SER A O 1
ATOM 742 N N . PHE A 1 98 ? 4.411 -3.563 11.050 1.00 86.31 98 PHE A N 1
ATOM 743 C CA . PHE A 1 98 ? 3.608 -4.747 11.335 1.00 86.31 98 PHE A CA 1
ATOM 744 C C . PHE A 1 98 ? 4.494 -5.987 11.459 1.00 86.31 98 PHE A C 1
ATOM 746 O O . PHE A 1 98 ? 5.608 -6.030 10.942 1.00 86.31 98 PHE A O 1
ATOM 753 N N . ALA A 1 99 ? 4.001 -6.992 12.178 1.00 85.44 99 ALA A N 1
ATOM 754 C CA . ALA A 1 99 ? 4.613 -8.313 12.183 1.00 85.44 99 ALA A CA 1
ATOM 755 C C . ALA A 1 99 ? 4.101 -9.091 10.966 1.00 85.44 99 ALA A C 1
ATOM 757 O O . ALA A 1 99 ? 2.885 -9.247 10.800 1.00 85.44 99 ALA A O 1
ATOM 758 N N . ASP A 1 100 ? 5.018 -9.553 10.121 1.00 82.06 100 ASP A N 1
ATOM 759 C CA . ASP A 1 100 ? 4.701 -10.463 9.028 1.00 82.06 100 ASP A CA 1
ATOM 760 C C . ASP A 1 100 ? 4.561 -11.886 9.593 1.00 82.06 100 ASP A C 1
ATOM 762 O O . ASP A 1 100 ? 5.535 -12.426 10.126 1.00 82.06 100 ASP A O 1
ATOM 766 N N . PRO A 1 101 ? 3.371 -12.508 9.509 1.00 79.50 101 PRO A N 1
ATOM 767 C CA . PRO A 1 101 ? 3.148 -13.832 10.078 1.00 79.50 101 PRO A CA 1
ATOM 768 C C . PRO A 1 101 ? 3.982 -14.925 9.397 1.00 79.50 101 PRO A C 1
ATOM 770 O O . PRO A 1 101 ? 4.269 -15.934 10.034 1.00 79.50 101 PRO A O 1
ATOM 773 N N . SER A 1 102 ? 4.380 -14.734 8.134 1.00 81.81 102 SER A N 1
ATOM 774 C CA . SER A 1 102 ? 5.125 -15.740 7.369 1.00 81.81 102 SER A CA 1
ATOM 775 C C . SER A 1 102 ? 6.606 -15.791 7.746 1.00 81.81 102 SER A C 1
ATOM 777 O O . SER A 1 102 ? 7.179 -16.869 7.871 1.00 81.81 102 SER A O 1
ATOM 779 N N . THR A 1 103 ? 7.219 -14.630 7.978 1.00 83.31 103 THR A N 1
ATOM 780 C CA . THR A 1 103 ? 8.648 -14.511 8.306 1.00 83.31 103 THR A CA 1
ATOM 781 C C . THR A 1 103 ? 8.908 -14.324 9.800 1.00 83.31 103 THR A C 1
ATOM 783 O O . THR A 1 103 ? 10.0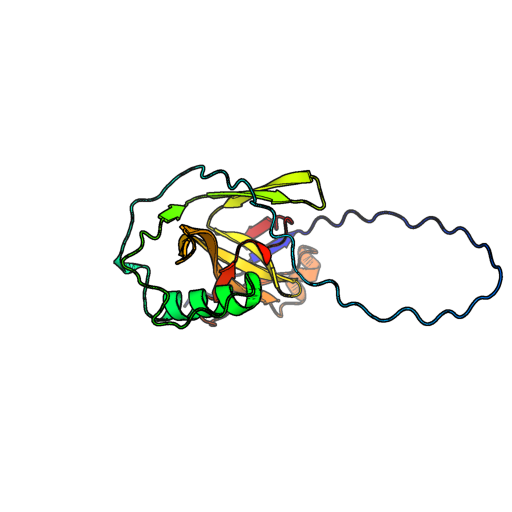55 -14.404 10.233 1.00 83.31 103 THR A O 1
ATOM 786 N N . GLN A 1 104 ? 7.864 -14.039 10.587 1.00 84.06 104 GLN A N 1
ATOM 787 C CA . GLN A 1 104 ? 7.941 -13.577 11.980 1.00 84.06 104 GLN A CA 1
ATOM 788 C C . GLN A 1 104 ? 8.815 -12.328 12.182 1.00 84.06 104 GLN A C 1
ATOM 790 O O . GLN A 1 104 ? 9.192 -11.995 13.307 1.00 84.06 104 GLN A O 1
ATOM 795 N N . GLN A 1 105 ? 9.126 -11.602 11.107 1.00 85.12 105 GLN A N 1
ATOM 796 C CA . GLN A 1 105 ? 9.904 -10.375 11.177 1.00 85.12 105 GLN A CA 1
ATOM 797 C C . GLN A 1 105 ? 8.992 -9.157 11.293 1.00 85.12 105 GLN A C 1
ATOM 799 O O . GLN A 1 105 ? 7.867 -9.116 10.786 1.00 85.12 105 GLN A O 1
ATOM 804 N N . ARG A 1 106 ? 9.505 -8.121 11.960 1.00 86.56 106 ARG A N 1
ATOM 805 C CA . ARG A 1 106 ? 8.881 -6.801 11.945 1.00 86.56 106 ARG A CA 1
ATOM 806 C C . ARG A 1 106 ? 9.217 -6.121 10.625 1.00 86.56 106 ARG A C 1
ATOM 808 O O . ARG A 1 106 ? 10.365 -5.760 10.380 1.00 86.56 106 ARG A O 1
ATOM 815 N N . VAL A 1 107 ? 8.194 -5.892 9.820 1.00 85.06 107 VAL A N 1
ATOM 816 C CA . VAL A 1 107 ? 8.271 -5.072 8.617 1.00 85.06 107 VAL A CA 1
ATOM 817 C C . VAL A 1 107 ? 7.984 -3.639 9.014 1.00 85.06 107 VAL A C 1
ATOM 819 O O . VAL A 1 107 ? 7.073 -3.376 9.798 1.00 85.06 107 VAL A O 1
ATOM 822 N N . THR A 1 108 ? 8.755 -2.714 8.461 1.00 90.06 108 THR A N 1
ATOM 823 C CA . THR A 1 108 ? 8.522 -1.283 8.612 1.00 90.06 108 THR A CA 1
ATOM 824 C C . THR A 1 108 ? 8.501 -0.657 7.230 1.00 90.06 108 THR A C 1
ATOM 826 O O . THR A 1 108 ? 9.451 -0.855 6.471 1.00 90.06 108 THR A O 1
ATOM 829 N N . LEU A 1 109 ? 7.417 0.054 6.937 1.00 89.31 109 LEU A N 1
ATOM 830 C CA . LEU A 1 109 ? 7.164 0.755 5.689 1.00 89.31 109 LEU A CA 1
ATOM 831 C C . LEU A 1 109 ? 7.168 2.256 5.939 1.00 89.31 109 LEU A C 1
ATOM 833 O O . LEU A 1 109 ? 6.465 2.733 6.836 1.00 89.31 109 LEU A O 1
ATOM 837 N N . ASP A 1 110 ? 7.914 2.979 5.121 1.00 91.06 110 ASP A N 1
ATOM 838 C CA . ASP A 1 110 ? 7.985 4.433 5.129 1.00 91.06 110 ASP A CA 1
ATOM 839 C C . ASP A 1 110 ? 7.246 5.041 3.931 1.00 91.06 110 ASP A C 1
ATOM 841 O O . ASP A 1 110 ? 6.989 4.403 2.907 1.00 91.06 110 ASP A O 1
ATOM 845 N N . ARG A 1 111 ? 6.887 6.321 4.050 1.00 90.12 111 ARG A N 1
ATOM 846 C CA . ARG A 1 111 ? 6.474 7.106 2.881 1.00 90.12 111 ARG A CA 1
ATOM 847 C C . ARG A 1 111 ? 7.617 7.169 1.867 1.00 90.12 111 ARG A C 1
ATOM 849 O O . ARG A 1 111 ? 8.782 7.254 2.238 1.00 90.12 111 ARG A O 1
ATOM 856 N N . LEU A 1 112 ? 7.249 7.216 0.595 1.00 89.25 112 LEU A N 1
ATOM 857 C CA . LEU A 1 112 ? 8.109 7.195 -0.583 1.00 89.25 112 LEU A CA 1
ATOM 858 C C . LEU A 1 112 ? 8.881 5.884 -0.785 1.00 89.25 112 LEU A C 1
ATOM 860 O O . LEU A 1 112 ? 9.653 5.792 -1.739 1.00 89.25 112 LEU A O 1
ATOM 864 N N . GLU A 1 113 ? 8.651 4.858 0.038 1.00 90.00 113 GLU A N 1
ATOM 865 C CA . GLU A 1 113 ? 9.141 3.512 -0.252 1.00 90.00 113 GLU A CA 1
ATOM 866 C C . GLU A 1 113 ? 8.286 2.832 -1.317 1.00 90.00 113 GLU A C 1
ATOM 868 O O . GLU A 1 113 ? 7.102 3.126 -1.492 1.00 90.00 113 GLU A O 1
ATOM 873 N N . PHE A 1 114 ? 8.901 1.894 -2.031 1.00 90.38 114 PHE A N 1
ATOM 874 C CA . PHE A 1 114 ? 8.205 1.057 -2.992 1.00 90.38 114 PHE A CA 1
ATOM 875 C C . PHE A 1 114 ? 7.910 -0.297 -2.373 1.00 90.38 114 PHE A C 1
ATOM 877 O O . PHE A 1 114 ? 8.779 -0.926 -1.765 1.00 90.38 114 PHE A O 1
ATOM 884 N N . VAL A 1 115 ? 6.678 -0.750 -2.559 1.00 91.31 115 VAL A N 1
ATOM 885 C CA . VAL A 1 115 ? 6.172 -1.981 -1.962 1.00 91.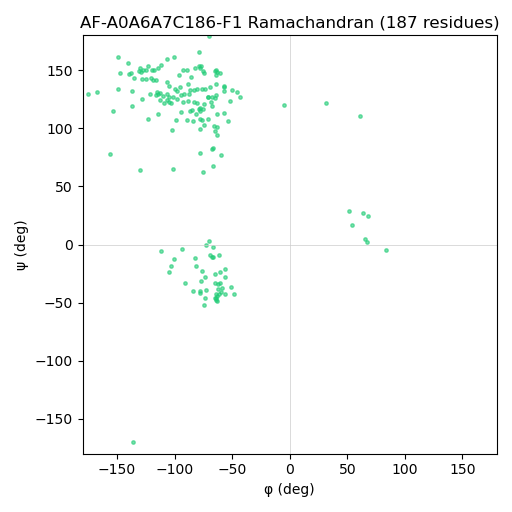31 115 VAL A CA 1
ATOM 886 C C . VAL A 1 115 ? 5.506 -2.845 -3.016 1.00 91.31 115 VAL A C 1
ATOM 888 O O . VAL A 1 115 ? 4.929 -2.343 -3.985 1.00 91.31 115 VAL A O 1
ATOM 891 N N . LEU A 1 116 ? 5.577 -4.158 -2.805 1.00 92.31 116 LEU A N 1
ATOM 892 C CA . LEU A 1 116 ? 4.710 -5.098 -3.499 1.00 92.31 116 LEU A CA 1
ATOM 893 C C . LEU A 1 116 ? 3.355 -5.128 -2.804 1.00 92.31 116 LEU A C 1
ATOM 895 O O . LEU A 1 116 ? 3.274 -5.265 -1.585 1.00 92.31 116 LEU A O 1
ATOM 899 N N . PHE A 1 117 ? 2.297 -5.063 -3.589 1.00 91.81 117 PHE A N 1
ATOM 900 C CA . PHE A 1 117 ? 0.929 -5.279 -3.138 1.00 91.81 117 PHE A CA 1
ATOM 901 C C . PHE A 1 117 ? 0.215 -6.179 -4.165 1.00 91.81 117 PHE A C 1
ATOM 903 O O . PHE A 1 117 ? 0.912 -6.789 -4.979 1.00 91.81 117 PHE A O 1
ATOM 910 N N . HIS A 1 118 ? -1.110 -6.350 -4.072 1.00 89.69 118 HIS A N 1
ATOM 911 C CA . HIS A 1 118 ? -1.986 -7.135 -4.977 1.00 89.69 118 HIS A CA 1
ATOM 912 C C . HIS A 1 118 ? -1.312 -7.741 -6.219 1.00 89.69 118 HIS A C 1
ATOM 914 O O . HIS A 1 118 ? -0.793 -7.014 -7.067 1.00 89.69 118 HIS A O 1
ATOM 920 N N . ASP A 1 119 ? -1.335 -9.067 -6.358 1.00 88.88 119 ASP A N 1
ATOM 921 C CA . ASP A 1 119 ? -0.826 -9.774 -7.548 1.00 88.88 119 ASP A CA 1
ATOM 922 C C . ASP A 1 119 ? 0.612 -9.400 -7.975 1.00 88.88 119 ASP A C 1
ATOM 924 O O . ASP A 1 119 ? 0.984 -9.521 -9.138 1.00 88.88 119 ASP A O 1
ATOM 928 N N . ASN A 1 120 ? 1.461 -8.990 -7.020 1.00 88.44 120 ASN A N 1
ATOM 929 C CA . ASN A 1 120 ? 2.835 -8.506 -7.250 1.00 88.44 120 ASN A CA 1
ATOM 930 C C . ASN A 1 120 ? 2.925 -7.163 -7.993 1.00 88.44 120 ASN A C 1
ATOM 932 O O . ASN A 1 120 ? 3.953 -6.844 -8.600 1.00 88.44 120 ASN A O 1
ATOM 936 N N . SER A 1 121 ? 1.874 -6.354 -7.918 1.00 91.31 121 SER A N 1
ATOM 937 C CA . SER A 1 121 ? 1.909 -4.963 -8.357 1.00 91.31 121 SER A CA 1
ATOM 938 C C . SER A 1 121 ? 2.890 -4.165 -7.499 1.00 91.31 121 SER A C 1
ATOM 940 O O . SER A 1 121 ? 3.042 -4.432 -6.307 1.00 91.31 121 SER A O 1
ATOM 942 N N . ILE A 1 122 ? 3.576 -3.186 -8.099 1.00 91.62 122 ILE A N 1
ATOM 943 C CA . ILE A 1 122 ? 4.540 -2.330 -7.392 1.00 91.62 122 ILE A CA 1
ATOM 944 C C . ILE A 1 122 ? 4.002 -0.908 -7.331 1.00 91.62 122 ILE A C 1
ATOM 946 O O . ILE A 1 122 ? 3.710 -0.303 -8.367 1.00 91.62 122 ILE A O 1
ATOM 950 N N . GLY A 1 123 ? 3.906 -0.380 -6.115 1.00 92.50 123 GLY A N 1
ATOM 951 C CA . GLY A 1 123 ? 3.448 0.977 -5.845 1.00 92.50 123 GLY A CA 1
ATOM 952 C C . GLY A 1 123 ? 4.440 1.734 -4.973 1.00 92.50 123 GLY A C 1
ATOM 953 O O . GLY A 1 123 ? 5.146 1.131 -4.168 1.00 92.50 123 GLY A O 1
ATOM 954 N N . ASN A 1 124 ? 4.493 3.053 -5.136 1.00 92.62 124 ASN A N 1
ATOM 955 C CA . ASN A 1 124 ? 5.206 3.955 -4.236 1.00 92.62 124 ASN A CA 1
ATOM 956 C C . ASN A 1 124 ? 4.249 4.505 -3.184 1.00 92.62 124 ASN A C 1
ATOM 958 O O . ASN A 1 124 ? 3.194 5.029 -3.538 1.00 92.62 124 ASN A O 1
ATOM 962 N N . VAL A 1 125 ? 4.613 4.410 -1.911 1.00 92.62 125 VAL A N 1
ATOM 963 C CA . VAL A 1 125 ? 3.774 4.838 -0.791 1.00 92.62 125 VAL A CA 1
ATOM 964 C C . VAL A 1 125 ? 3.751 6.361 -0.699 1.00 92.62 125 VAL A C 1
ATOM 966 O O . VAL A 1 125 ? 4.665 6.978 -0.171 1.00 92.62 125 VAL A O 1
ATOM 969 N N . ASP A 1 126 ? 2.674 6.995 -1.141 1.00 92.06 126 ASP A N 1
ATOM 970 C CA . ASP A 1 126 ? 2.498 8.440 -0.977 1.00 92.06 126 ASP A CA 1
ATOM 971 C C . ASP A 1 126 ? 2.148 8.786 0.476 1.00 92.06 126 ASP A C 1
ATOM 973 O O . ASP A 1 126 ? 2.803 9.606 1.133 1.00 92.06 126 ASP A O 1
ATOM 977 N N . CYS A 1 127 ? 1.128 8.109 1.007 1.00 91.19 127 CYS A N 1
ATOM 978 C CA . CYS A 1 127 ? 0.603 8.365 2.340 1.00 91.19 127 CYS A CA 1
ATOM 979 C C . CYS A 1 127 ? 0.290 7.073 3.089 1.00 91.19 127 CYS A C 1
ATOM 981 O O . CYS A 1 127 ? -0.182 6.099 2.512 1.00 91.19 127 CYS A O 1
ATOM 983 N N . ILE A 1 128 ? 0.460 7.122 4.408 1.00 92.31 128 ILE A N 1
ATOM 984 C CA . ILE A 1 128 ? 0.065 6.061 5.331 1.00 92.31 128 ILE A CA 1
ATOM 985 C C . ILE A 1 128 ? -0.917 6.671 6.319 1.00 92.31 128 ILE A C 1
ATOM 987 O O . ILE A 1 128 ? -0.641 7.725 6.902 1.00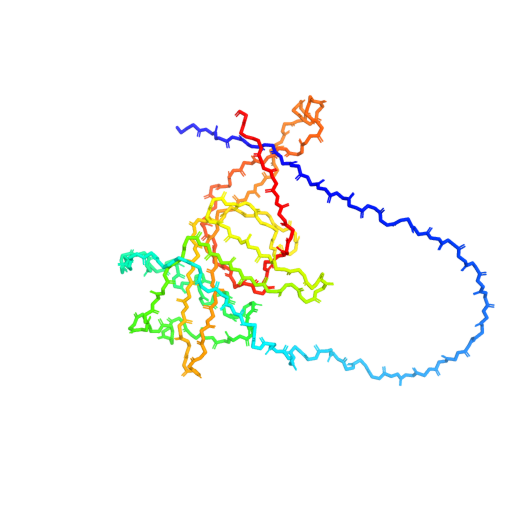 92.31 128 ILE A O 1
ATOM 991 N N . PHE A 1 129 ? -2.062 6.032 6.522 1.00 90.56 129 PHE A N 1
ATOM 992 C CA . PHE A 1 129 ? -3.063 6.535 7.449 1.00 90.56 129 PHE A CA 1
ATOM 993 C C . PHE A 1 129 ? -3.878 5.424 8.091 1.00 90.56 129 PHE A C 1
ATOM 995 O O . PHE A 1 129 ? -3.927 4.302 7.608 1.00 90.56 129 PHE A O 1
ATOM 1002 N N . SER A 1 130 ? -4.533 5.744 9.200 1.00 89.69 130 SER A N 1
ATOM 1003 C CA . SER A 1 130 ? -5.508 4.864 9.826 1.00 89.69 130 SER A CA 1
ATOM 1004 C C . SER A 1 130 ? -6.880 5.491 9.853 1.00 89.69 130 SER A C 1
ATOM 1006 O O . SER A 1 130 ? -7.021 6.707 9.980 1.00 89.69 130 SER A O 1
ATOM 1008 N N . ASN A 1 131 ? -7.892 4.637 9.809 1.00 87.31 131 ASN A N 1
ATOM 1009 C CA . ASN A 1 131 ? -9.277 5.014 10.008 1.00 87.31 131 ASN A CA 1
ATOM 1010 C C . ASN A 1 131 ? -9.915 4.109 11.071 1.00 87.31 131 ASN A C 1
ATOM 1012 O O . ASN A 1 131 ? -9.608 2.917 11.157 1.00 87.31 131 ASN A O 1
ATOM 1016 N N . LYS A 1 132 ? -10.777 4.695 11.913 1.00 84.06 132 LYS A N 1
ATOM 1017 C CA . LYS A 1 132 ? -11.548 3.956 12.918 1.00 84.06 132 LYS A CA 1
ATOM 1018 C C . LYS A 1 132 ? -12.926 3.607 12.359 1.00 84.06 132 LYS A C 1
ATOM 1020 O O . LYS A 1 132 ? -13.760 4.488 12.161 1.00 84.06 132 LYS A O 1
ATOM 1025 N N . THR A 1 133 ? -13.189 2.328 12.174 1.00 80.19 133 THR A N 1
ATOM 1026 C CA . THR A 1 133 ? -14.454 1.773 11.664 1.00 80.19 133 THR A CA 1
ATOM 1027 C C . THR A 1 133 ? -15.547 1.700 12.719 1.00 80.19 133 THR A C 1
ATOM 1029 O O . THR A 1 133 ? -15.281 1.850 13.913 1.00 80.19 133 THR A O 1
ATOM 1032 N N . ALA A 1 134 ? -16.796 1.485 12.278 1.00 77.44 134 ALA A N 1
ATOM 1033 C CA . ALA A 1 134 ? -18.002 1.411 13.114 1.00 77.44 134 ALA A CA 1
ATOM 1034 C C . ALA A 1 134 ? -17.846 0.496 14.340 1.00 77.44 134 ALA A C 1
ATOM 1036 O O . ALA A 1 134 ? -18.192 0.916 15.440 1.00 77.44 134 ALA A O 1
ATOM 1037 N N . ASP A 1 135 ? -17.221 -0.666 14.144 1.00 79.31 135 ASP A N 1
ATOM 1038 C CA . ASP A 1 135 ? -16.869 -1.683 15.151 1.00 79.31 135 ASP A CA 1
ATOM 1039 C C . ASP A 1 135 ? -15.798 -1.239 16.177 1.00 79.31 135 ASP A C 1
ATOM 1041 O O . ASP A 1 135 ? -15.433 -1.993 17.072 1.00 79.31 135 ASP A O 1
ATOM 1045 N N . GLY A 1 136 ? -15.266 -0.022 16.054 1.00 80.56 136 GLY A N 1
ATOM 1046 C CA . GLY A 1 136 ? -14.246 0.531 16.939 1.00 80.56 136 GLY A CA 1
ATOM 1047 C C . GLY A 1 136 ? -12.811 0.136 16.589 1.00 80.56 136 GLY A C 1
ATOM 1048 O O . GLY A 1 136 ? -11.884 0.681 17.196 1.00 80.56 136 GLY A O 1
ATOM 1049 N N . ASN A 1 137 ? -12.608 -0.735 15.599 1.00 83.44 137 ASN A N 1
ATOM 1050 C CA . ASN A 1 137 ? -11.283 -1.170 15.176 1.00 83.44 137 ASN A CA 1
ATOM 1051 C C . ASN A 1 137 ? -10.561 -0.072 14.386 1.00 83.44 137 ASN A C 1
ATOM 1053 O O . ASN A 1 137 ? -11.172 0.732 13.682 1.00 83.44 137 ASN A O 1
ATOM 1057 N N . ARG A 1 138 ? -9.234 -0.028 14.513 1.00 85.62 138 ARG A N 1
ATOM 1058 C CA . ARG A 1 138 ? -8.374 0.847 13.712 1.00 85.62 138 ARG A CA 1
ATOM 1059 C C . ARG A 1 138 ? -7.742 0.016 12.606 1.00 85.62 138 ARG A C 1
ATOM 1061 O O . ARG A 1 138 ? -7.133 -1.011 12.886 1.00 85.62 138 ARG A O 1
ATOM 1068 N N . ARG A 1 139 ? -7.893 0.466 11.365 1.00 88.88 139 ARG A N 1
ATOM 1069 C CA . ARG A 1 139 ? -7.329 -0.185 10.177 1.00 88.88 139 ARG A CA 1
ATOM 1070 C C . ARG A 1 139 ? -6.395 0.777 9.466 1.00 88.88 139 ARG A C 1
ATOM 1072 O O . ARG A 1 139 ? -6.641 1.982 9.494 1.00 88.88 139 ARG A O 1
ATOM 1079 N N . ILE A 1 140 ? -5.311 0.243 8.913 1.00 91.88 140 ILE A N 1
ATOM 1080 C CA . ILE A 1 140 ? -4.215 1.007 8.312 1.00 91.88 140 ILE A CA 1
ATOM 1081 C C . ILE A 1 140 ? -4.294 0.884 6.799 1.00 91.88 140 ILE A C 1
ATOM 1083 O O . ILE A 1 140 ? -4.236 -0.213 6.264 1.00 91.88 140 ILE A O 1
ATOM 1087 N N . SER A 1 141 ? -4.354 2.008 6.110 1.00 93.00 141 SER A N 1
ATOM 1088 C CA . SER A 1 141 ? -4.370 2.066 4.658 1.00 93.00 141 SER A CA 1
ATOM 1089 C C . SER A 1 141 ? -3.172 2.847 4.137 1.00 93.00 141 SER A C 1
ATOM 1091 O O . SER A 1 141 ? -2.664 3.764 4.789 1.00 93.00 141 SER A O 1
ATOM 1093 N N . LEU A 1 142 ? -2.727 2.471 2.945 1.00 93.56 142 LEU A N 1
ATOM 1094 C CA . LEU A 1 142 ? -1.663 3.126 2.208 1.00 93.56 142 LEU A CA 1
ATOM 1095 C C . LEU A 1 142 ? -2.258 3.692 0.920 1.00 93.56 142 LEU A C 1
ATOM 1097 O O . LEU A 1 142 ? -2.926 2.975 0.177 1.00 93.56 142 LEU A O 1
ATOM 1101 N N . ARG A 1 143 ? -2.012 4.976 0.655 1.00 93.38 143 ARG A N 1
ATOM 1102 C CA . ARG A 1 143 ? -2.249 5.585 -0.657 1.00 93.38 143 ARG A CA 1
ATOM 1103 C C . ARG A 1 143 ? -0.963 5.470 -1.462 1.00 93.38 143 ARG A C 1
ATOM 1105 O O . ARG A 1 143 ? 0.093 5.837 -0.947 1.00 93.38 143 ARG A O 1
ATOM 1112 N N . MET A 1 144 ? -1.041 4.968 -2.690 1.00 93.25 144 MET A N 1
ATOM 1113 C CA . MET A 1 144 ? 0.136 4.650 -3.495 1.00 93.25 144 MET A CA 1
ATOM 1114 C C . MET A 1 144 ? 0.010 5.135 -4.935 1.00 93.25 144 MET A C 1
ATOM 1116 O O . MET A 1 144 ? -1.061 5.039 -5.531 1.00 93.25 144 MET A O 1
ATOM 1120 N N . PHE A 1 145 ? 1.123 5.592 -5.507 1.00 93.00 145 PHE A N 1
ATOM 1121 C CA . PHE A 1 145 ? 1.256 5.795 -6.949 1.00 93.00 145 PHE A CA 1
ATOM 1122 C C . PHE A 1 145 ? 1.698 4.500 -7.617 1.00 93.00 145 PHE A C 1
ATOM 1124 O O . PHE A 1 145 ? 2.633 3.843 -7.153 1.00 93.00 145 PHE A O 1
ATOM 1131 N N . LEU A 1 146 ? 1.033 4.136 -8.708 1.00 92.06 146 LEU A N 1
ATOM 1132 C CA . LEU A 1 146 ? 1.344 2.923 -9.447 1.00 92.06 146 LEU A CA 1
ATOM 1133 C C . LEU A 1 146 ? 2.584 3.104 -10.318 1.00 92.06 146 LEU A C 1
ATOM 1135 O O . LEU A 1 146 ? 2.926 4.205 -10.758 1.00 92.06 146 LEU A O 1
ATOM 1139 N N . THR A 1 147 ? 3.270 1.989 -10.551 1.00 90.19 147 THR A N 1
ATOM 1140 C CA . THR A 1 147 ? 4.441 1.948 -11.421 1.00 90.19 147 THR A CA 1
ATOM 11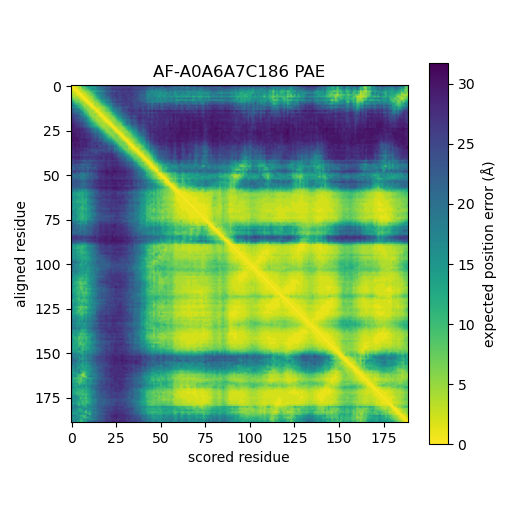41 C C . THR A 1 147 ? 4.263 0.912 -12.516 1.00 90.19 147 THR A C 1
ATOM 1143 O O . THR A 1 147 ? 3.745 -0.179 -12.281 1.00 90.19 147 THR A O 1
ATOM 1146 N N . SER A 1 148 ? 4.743 1.227 -13.717 1.00 88.50 148 SER A N 1
ATOM 1147 C CA . SER A 1 148 ? 4.826 0.278 -14.825 1.00 88.50 148 SER A CA 1
ATOM 1148 C C . SER A 1 148 ? 6.282 -0.034 -15.144 1.00 88.50 148 SER A C 1
ATOM 1150 O O . SER A 1 148 ? 7.170 0.789 -14.918 1.00 88.50 148 SER A O 1
ATOM 1152 N N . SER A 1 149 ? 6.548 -1.203 -15.728 1.00 84.88 149 SER A N 1
ATOM 1153 C CA . SER A 1 149 ? 7.857 -1.468 -16.337 1.00 84.88 149 SER A CA 1
ATOM 1154 C C . SER A 1 149 ? 8.161 -0.419 -17.408 1.00 84.88 149 SER A C 1
ATOM 1156 O O . SER A 1 149 ? 7.294 -0.086 -18.218 1.00 84.88 149 SER A O 1
ATOM 1158 N N . HIS A 1 150 ? 9.384 0.104 -17.415 1.00 79.06 150 HIS A N 1
ATOM 1159 C CA . HIS A 1 150 ? 9.856 0.982 -18.475 1.00 79.06 150 HIS A CA 1
ATOM 1160 C C . HIS A 1 150 ? 10.184 0.131 -19.714 1.00 79.06 150 HIS A C 1
ATOM 1162 O O . HIS A 1 150 ? 10.889 -0.872 -19.584 1.00 79.06 150 HIS A O 1
ATOM 1168 N N . PRO A 1 151 ? 9.757 0.518 -20.928 1.00 71.44 151 PRO A N 1
ATOM 1169 C CA . PRO A 1 151 ? 9.972 -0.275 -22.145 1.00 71.44 151 PRO A CA 1
ATOM 1170 C C . PRO A 1 151 ? 11.436 -0.333 -22.626 1.00 71.44 151 PRO A C 1
ATOM 1172 O O . PRO A 1 151 ? 11.718 -0.910 -23.672 1.00 71.44 151 PRO A O 1
ATOM 1175 N N . SER A 1 152 ? 12.388 0.266 -21.901 1.00 68.12 152 SER A N 1
ATOM 1176 C CA . SER A 1 152 ? 13.761 0.415 -22.398 1.00 68.12 152 SER A CA 1
ATOM 1177 C C . SER A 1 152 ? 14.564 -0.853 -22.132 1.00 68.12 152 SER A C 1
ATOM 1179 O O . SER A 1 152 ? 14.966 -1.131 -21.001 1.00 68.12 152 SER A O 1
ATOM 1181 N N . VAL A 1 153 ? 14.816 -1.607 -23.202 1.00 61.59 153 VAL A N 1
ATOM 1182 C CA . VAL A 1 153 ? 15.668 -2.805 -23.201 1.00 61.59 153 VAL A CA 1
ATOM 1183 C C . VAL A 1 153 ? 17.123 -2.447 -22.881 1.00 61.59 153 VAL A C 1
ATOM 1185 O O . VAL A 1 153 ? 17.807 -3.214 -22.208 1.00 61.59 153 VAL A O 1
ATOM 1188 N N . LEU A 1 154 ? 17.582 -1.263 -23.305 1.00 59.94 154 LEU A N 1
ATOM 1189 C CA . LEU A 1 154 ? 18.984 -0.847 -23.190 1.00 59.94 154 LEU A CA 1
ATOM 1190 C C . LEU A 1 154 ? 19.449 -0.773 -21.731 1.00 59.94 154 LEU A C 1
ATOM 1192 O O . LEU A 1 154 ? 20.523 -1.257 -21.384 1.00 59.94 154 LEU A O 1
ATOM 1196 N N . ASN A 1 155 ? 18.607 -0.234 -20.851 1.00 58.22 155 ASN A N 1
ATOM 1197 C CA . ASN A 1 155 ? 18.971 -0.082 -19.447 1.00 58.22 155 ASN A CA 1
ATOM 1198 C C . ASN A 1 155 ? 18.959 -1.418 -18.690 1.00 58.22 155 ASN A C 1
ATOM 1200 O O . ASN A 1 155 ? 19.755 -1.594 -17.771 1.00 58.22 155 ASN A O 1
ATOM 1204 N N . LYS A 1 156 ? 18.138 -2.389 -19.118 1.00 59.72 156 LYS A N 1
ATOM 1205 C CA . LYS A 1 156 ? 18.171 -3.755 -18.572 1.00 59.72 156 LYS A CA 1
ATOM 1206 C C . LYS A 1 156 ? 19.523 -4.430 -18.833 1.00 59.72 156 LYS A C 1
ATOM 1208 O O . LYS A 1 156 ? 19.979 -5.199 -17.996 1.00 59.72 156 LYS A O 1
ATOM 1213 N N . VAL A 1 157 ? 20.165 -4.126 -19.964 1.00 63.47 157 VAL A N 1
ATOM 1214 C CA . VAL A 1 157 ? 21.501 -4.644 -20.306 1.00 63.47 157 VAL A CA 1
ATOM 1215 C C . VAL A 1 157 ? 22.591 -3.978 -19.462 1.00 63.47 157 VAL A C 1
ATOM 1217 O O . VAL A 1 157 ? 23.517 -4.656 -19.034 1.00 63.47 157 VAL A O 1
ATOM 1220 N N . LEU A 1 158 ? 22.474 -2.673 -19.197 1.00 65.25 158 LEU A N 1
ATOM 1221 C CA . LEU A 1 158 ? 23.507 -1.911 -18.488 1.00 65.25 158 LEU A CA 1
ATOM 1222 C C . LEU A 1 158 ? 23.500 -2.126 -16.971 1.00 65.25 158 LEU A C 1
ATOM 1224 O O . LEU A 1 158 ? 24.564 -2.233 -16.370 1.00 65.25 158 LEU A O 1
ATOM 1228 N N . THR A 1 159 ? 22.324 -2.174 -16.341 1.00 68.62 159 THR A N 1
ATOM 1229 C CA . THR A 1 159 ? 22.223 -2.286 -14.874 1.00 68.62 159 THR A CA 1
ATOM 1230 C C . THR A 1 159 ? 21.873 -3.693 -14.406 1.00 68.62 159 THR A C 1
ATOM 1232 O O . THR A 1 159 ? 22.047 -4.001 -13.231 1.00 68.62 159 THR A O 1
ATOM 1235 N N . GLY A 1 160 ? 21.331 -4.542 -15.286 1.00 72.31 160 GLY A N 1
ATOM 1236 C CA . GLY A 1 160 ? 20.723 -5.816 -14.897 1.00 72.31 160 GLY A CA 1
ATOM 1237 C C . GLY A 1 160 ? 19.433 -5.664 -14.078 1.00 72.31 160 GLY A C 1
ATOM 1238 O O . GLY A 1 160 ? 18.846 -6.668 -13.680 1.00 72.31 160 GLY A O 1
ATOM 1239 N N . LEU A 1 161 ? 18.968 -4.432 -13.833 1.00 72.38 161 LEU A N 1
ATOM 1240 C CA . LEU A 1 161 ? 17.819 -4.138 -12.982 1.00 72.38 161 LEU A CA 1
ATOM 1241 C C . LEU A 1 161 ? 16.600 -3.730 -13.824 1.00 72.38 161 LEU A C 1
ATOM 1243 O O . LEU A 1 161 ? 16.744 -2.981 -14.794 1.00 72.38 161 LEU A O 1
ATOM 1247 N N . PRO A 1 162 ? 15.379 -4.177 -13.480 1.00 73.38 162 PRO A N 1
ATOM 1248 C CA . PRO A 1 162 ? 14.164 -3.689 -14.118 1.00 73.38 162 PRO A CA 1
ATOM 1249 C C . PRO A 1 162 ? 13.950 -2.202 -13.814 1.00 73.38 162 PRO A C 1
ATOM 1251 O O . PRO A 1 162 ? 13.890 -1.796 -12.652 1.00 73.38 162 PRO A O 1
ATOM 1254 N N . LEU A 1 163 ? 13.785 -1.391 -14.862 1.00 80.00 163 LEU A N 1
ATOM 1255 C CA . LEU A 1 163 ? 13.387 0.005 -14.705 1.00 80.00 163 LEU A CA 1
ATOM 1256 C C . LEU A 1 163 ? 11.876 0.126 -14.630 1.00 80.00 163 LEU A C 1
ATOM 1258 O O . LEU A 1 163 ? 11.142 -0.583 -15.326 1.00 80.00 163 LEU A O 1
ATOM 1262 N N . ARG A 1 164 ? 11.417 1.064 -13.807 1.00 82.19 164 ARG A N 1
ATOM 1263 C CA . ARG A 1 164 ? 10.013 1.409 -13.649 1.00 82.19 164 ARG A CA 1
ATOM 1264 C C . ARG A 1 164 ? 9.816 2.913 -13.772 1.00 82.19 164 ARG A C 1
ATOM 1266 O O . ARG A 1 164 ? 10.705 3.704 -13.455 1.00 82.19 164 ARG A O 1
ATOM 1273 N N . ARG A 1 165 ? 8.628 3.284 -14.228 1.00 86.00 165 ARG A N 1
ATOM 1274 C CA . ARG A 1 165 ? 8.142 4.664 -14.277 1.00 86.00 165 ARG A CA 1
ATOM 1275 C C . ARG A 1 165 ? 6.840 4.764 -13.506 1.00 86.00 165 ARG A C 1
ATOM 1277 O O . ARG A 1 165 ? 6.111 3.773 -13.423 1.00 86.00 165 ARG A O 1
ATOM 1284 N N . PHE A 1 166 ? 6.544 5.946 -12.983 1.00 87.88 166 PHE A N 1
ATOM 1285 C CA . PHE A 1 166 ? 5.197 6.230 -12.509 1.00 87.88 166 PHE A CA 1
ATOM 1286 C C . PHE A 1 166 ? 4.223 6.180 -13.678 1.00 87.88 166 PHE A C 1
ATOM 1288 O O . PHE A 1 166 ? 4.529 6.636 -14.779 1.00 87.88 166 PHE A O 1
ATOM 1295 N N . THR A 1 167 ? 3.071 5.573 -13.444 1.00 88.38 167 THR A N 1
ATOM 1296 C CA . THR A 1 167 ? 1.955 5.649 -14.381 1.00 88.38 167 THR A CA 1
ATOM 1297 C C . THR A 1 167 ? 1.253 6.991 -14.222 1.00 88.38 167 THR A C 1
ATOM 1299 O O . THR A 1 167 ? 1.192 7.515 -13.112 1.00 88.38 167 THR A O 1
ATOM 1302 N N . ASP A 1 168 ? 0.608 7.471 -15.281 1.00 85.44 168 ASP A N 1
ATOM 1303 C CA . ASP A 1 168 ? -0.307 8.620 -15.197 1.00 85.44 168 ASP A CA 1
ATOM 1304 C C . ASP A 1 168 ? -1.641 8.272 -14.502 1.00 85.44 168 ASP A C 1
ATOM 1306 O O . ASP A 1 168 ? -2.5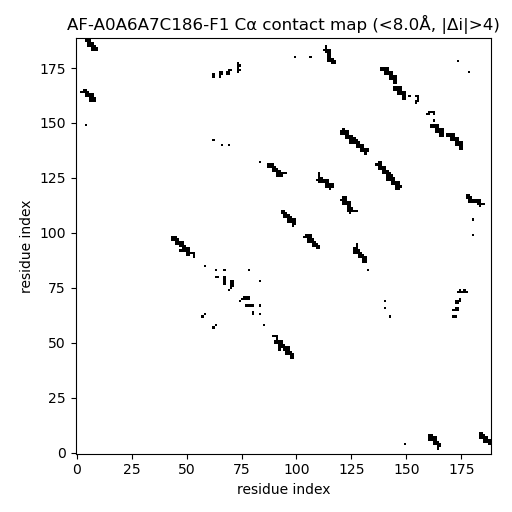29 9.114 -14.356 1.00 85.44 168 ASP A O 1
ATOM 1310 N N . GLU A 1 169 ? -1.807 7.012 -14.088 1.00 86.62 169 GLU A N 1
ATOM 1311 C CA . GLU A 1 169 ? -2.968 6.556 -13.338 1.00 86.62 169 GLU A CA 1
ATOM 1312 C C . GLU A 1 169 ? -3.059 7.235 -11.969 1.00 86.62 169 GLU A C 1
ATOM 1314 O O . GLU A 1 169 ? -2.065 7.604 -11.336 1.00 86.62 169 GLU A O 1
ATOM 1319 N N . ARG A 1 170 ? -4.297 7.391 -11.495 1.00 85.69 170 ARG A N 1
ATOM 1320 C CA . ARG A 1 170 ? -4.552 7.995 -10.188 1.00 85.69 170 ARG A CA 1
ATOM 1321 C C . ARG A 1 170 ? -3.984 7.115 -9.083 1.00 85.69 170 ARG A C 1
ATOM 1323 O O . ARG A 1 170 ? -3.977 5.891 -9.179 1.00 85.69 170 ARG A O 1
ATOM 1330 N N . ALA A 1 171 ? -3.573 7.763 -7.997 1.00 90.81 171 ALA A N 1
ATOM 1331 C CA . ALA A 1 171 ? -3.169 7.055 -6.798 1.00 90.81 171 ALA A CA 1
ATOM 1332 C C . ALA A 1 171 ? -4.302 6.152 -6.297 1.00 90.81 171 ALA A C 1
ATOM 1334 O O . ALA A 1 171 ? -5.459 6.573 -6.220 1.00 90.81 171 ALA A O 1
ATOM 1335 N N . ILE A 1 172 ? -3.943 4.937 -5.910 1.00 93.38 172 ILE A N 1
ATOM 1336 C CA . ILE A 1 172 ? -4.866 3.958 -5.344 1.00 93.38 172 ILE A CA 1
ATOM 1337 C C . ILE A 1 172 ? -4.739 3.930 -3.825 1.00 93.38 172 ILE A C 1
ATOM 1339 O O . ILE A 1 172 ? -3.722 4.351 -3.274 1.00 93.38 172 ILE A O 1
ATOM 1343 N N . THR A 1 173 ? -5.747 3.395 -3.146 1.00 93.94 173 THR A N 1
ATOM 1344 C CA . THR A 1 173 ? -5.686 3.118 -1.708 1.00 93.94 173 THR A CA 1
ATOM 1345 C C . THR A 1 173 ? -5.778 1.617 -1.496 1.00 93.94 173 THR A C 1
ATOM 1347 O O . THR A 1 173 ? -6.679 0.979 -2.032 1.00 93.94 173 THR A O 1
ATOM 1350 N N . THR A 1 174 ? -4.877 1.070 -0.687 1.00 94.44 174 THR A N 1
ATOM 1351 C CA . THR A 1 174 ? -4.880 -0.335 -0.270 1.00 94.44 174 THR A CA 1
ATOM 1352 C C . THR A 1 174 ? -4.882 -0.445 1.252 1.00 94.44 174 THR A C 1
ATOM 1354 O O . THR A 1 174 ? -4.379 0.436 1.952 1.00 94.44 174 THR A O 1
ATOM 1357 N N . GLY A 1 175 ? -5.462 -1.508 1.789 1.00 93.06 175 GLY A N 1
ATOM 1358 C CA . GLY A 1 175 ? -5.312 -1.913 3.176 1.00 93.06 175 GLY A CA 1
ATOM 1359 C C . GLY A 1 175 ? -3.952 -2.561 3.424 1.00 93.06 175 GLY A C 1
ATOM 1360 O O . GLY A 1 175 ? -3.398 -3.242 2.567 1.00 93.06 175 GLY A O 1
ATOM 1361 N N . ALA A 1 176 ? -3.432 -2.407 4.639 1.00 91.88 176 ALA A N 1
ATOM 1362 C CA . ALA A 1 176 ? -2.182 -3.040 5.054 1.00 91.88 176 ALA A CA 1
ATOM 1363 C C . ALA A 1 176 ? -2.102 -4.563 4.783 1.00 91.88 176 ALA A C 1
ATOM 1365 O O . ALA A 1 176 ? -1.019 -5.005 4.408 1.00 91.88 176 ALA A O 1
ATOM 1366 N N . PRO A 1 177 ? -3.183 -5.372 4.909 1.00 90.50 177 PRO A N 1
ATOM 1367 C CA . PRO A 1 177 ? -3.123 -6.809 4.614 1.00 90.50 177 PRO A CA 1
ATOM 1368 C C . PRO A 1 177 ? -2.740 -7.164 3.174 1.00 90.50 177 PRO A C 1
ATOM 1370 O O . PRO A 1 177 ? -2.238 -8.256 2.933 1.00 90.50 177 PRO A O 1
ATOM 1373 N N . ALA A 1 178 ? -2.966 -6.261 2.219 1.00 91.31 178 ALA A N 1
ATOM 1374 C CA . ALA A 1 178 ? -2.620 -6.485 0.821 1.00 91.31 178 ALA A CA 1
ATOM 1375 C C . ALA A 1 178 ? -1.146 -6.188 0.501 1.00 91.31 178 ALA A C 1
ATOM 1377 O O . ALA A 1 178 ? -0.672 -6.536 -0.583 1.00 91.31 178 ALA A O 1
ATOM 1378 N N . VAL A 1 179 ? -0.415 -5.546 1.419 1.00 90.50 179 VAL A N 1
ATOM 1379 C CA . VAL A 1 179 ? 0.991 -5.183 1.228 1.00 90.50 179 VAL A CA 1
ATOM 1380 C C . VAL A 1 179 ? 1.890 -6.334 1.665 1.00 90.50 179 VAL A C 1
ATOM 1382 O O . VAL A 1 179 ? 1.773 -6.858 2.773 1.00 90.50 179 VAL A O 1
ATOM 1385 N N . LYS A 1 180 ? 2.825 -6.720 0.798 1.00 88.69 180 LYS A N 1
ATOM 1386 C CA . LYS A 1 180 ? 3.814 -7.760 1.091 1.00 88.69 180 LYS A CA 1
ATOM 1387 C C . LYS A 1 180 ? 4.977 -7.183 1.894 1.00 88.69 180 LYS A C 1
ATOM 1389 O O . LYS A 1 180 ? 5.345 -6.022 1.749 1.00 88.69 180 LYS A O 1
ATOM 1394 N N . SER A 1 181 ? 5.608 -8.030 2.701 1.00 75.94 181 SER A N 1
ATOM 1395 C CA . SER A 1 181 ? 6.744 -7.682 3.564 1.00 75.94 181 SER A CA 1
ATOM 1396 C C . SER A 1 181 ? 8.047 -7.359 2.825 1.00 75.94 181 SER A C 1
ATOM 1398 O O . SER A 1 181 ? 9.011 -6.894 3.434 1.00 75.94 181 SER A O 1
ATOM 1400 N N . GLN A 1 182 ? 8.095 -7.595 1.515 1.00 80.81 182 GLN A N 1
ATOM 1401 C CA . GLN A 1 182 ? 9.298 -7.424 0.717 1.00 80.81 182 GLN A CA 1
ATOM 1402 C C . GLN A 1 182 ? 9.584 -5.944 0.447 1.00 80.81 182 GLN A C 1
ATOM 1404 O O . GLN A 1 182 ? 8.837 -5.264 -0.260 1.00 80.81 182 GLN A O 1
ATOM 1409 N N . ARG A 1 183 ? 10.721 -5.471 0.966 1.00 69.88 183 ARG A N 1
ATOM 1410 C CA . ARG A 1 183 ? 11.274 -4.156 0.633 1.00 69.88 183 ARG A CA 1
ATOM 1411 C C . ARG A 1 183 ? 11.867 -4.164 -0.766 1.00 69.88 183 ARG A C 1
ATOM 1413 O O . ARG A 1 183 ? 12.629 -5.068 -1.117 1.00 69.88 183 ARG A O 1
ATOM 1420 N N . LEU A 1 184 ? 11.542 -3.133 -1.536 1.00 76.50 184 LEU A N 1
ATOM 1421 C CA . LEU A 1 184 ? 12.113 -2.902 -2.853 1.00 76.50 184 LEU A CA 1
ATOM 1422 C C . LEU A 1 184 ? 13.026 -1.684 -2.785 1.00 76.50 184 LEU A C 1
ATOM 1424 O O . LEU A 1 184 ? 12.617 -0.615 -2.334 1.00 76.50 184 LEU A O 1
ATOM 1428 N N . TYR A 1 185 ? 14.258 -1.842 -3.253 1.00 70.00 185 TYR A N 1
ATOM 1429 C CA . TYR A 1 185 ? 15.211 -0.742 -3.332 1.00 70.00 185 TYR A CA 1
ATOM 1430 C C . TYR A 1 185 ? 15.211 -0.188 -4.745 1.00 70.00 185 TYR A C 1
ATOM 1432 O O . TYR A 1 185 ? 15.303 -0.963 -5.700 1.00 70.00 185 TYR A O 1
ATOM 1440 N N . LEU A 1 186 ? 15.127 1.138 -4.872 1.00 67.75 186 LEU A N 1
ATOM 1441 C CA . LEU A 1 186 ? 15.268 1.807 -6.156 1.00 67.75 186 LEU A CA 1
ATOM 1442 C C . LEU A 1 186 ? 16.446 2.768 -6.200 1.00 67.75 186 LEU A C 1
ATOM 1444 O O . LEU A 1 186 ? 16.723 3.491 -5.247 1.00 67.75 186 LEU A O 1
ATOM 1448 N N . LEU A 1 187 ? 17.097 2.780 -7.356 1.00 62.34 187 LEU A N 1
ATOM 1449 C CA . LEU A 1 187 ? 18.102 3.751 -7.755 1.00 62.34 187 LEU A CA 1
ATOM 1450 C C . LEU A 1 187 ? 17.440 4.717 -8.741 1.00 62.34 187 LEU A C 1
ATOM 1452 O O . LEU A 1 187 ? 16.897 4.286 -9.760 1.00 62.34 187 LEU A O 1
ATOM 1456 N N . SER A 1 188 ? 17.442 6.012 -8.436 1.00 60.94 188 SER A N 1
ATOM 1457 C CA . SER A 1 188 ? 17.064 7.041 -9.411 1.00 60.94 188 SER A CA 1
ATOM 1458 C C . SER A 1 188 ? 18.139 7.130 -10.492 1.00 60.94 188 SER A C 1
ATOM 1460 O O . SER A 1 188 ? 19.324 7.132 -10.150 1.00 60.94 188 SER A O 1
ATOM 1462 N N . VAL A 1 189 ? 17.730 7.211 -11.758 1.00 58.81 189 VAL A N 1
ATOM 1463 C CA . VAL A 1 189 ? 18.633 7.340 -12.915 1.00 58.81 189 VAL A CA 1
ATOM 1464 C C . VAL A 1 189 ? 18.383 8.661 -13.619 1.00 58.81 189 VAL A C 1
ATOM 1466 O O . VAL A 1 189 ? 17.190 9.018 -13.752 1.00 58.81 189 VAL A O 1
#

Solvent-accessible surface area (backbone atoms only — not comparable to full-atom values): 11576 Å² total; per-residue (Å²): 135,86,88,66,47,33,33,40,54,77,90,77,84,78,78,82,81,83,87,79,92,81,88,85,84,88,81,93,74,95,70,80,84,74,72,82,72,92,77,74,82,68,84,70,74,64,50,85,77,44,80,46,86,75,60,80,83,69,69,44,75,62,53,47,52,25,46,30,47,16,29,39,75,47,66,73,35,89,52,53,71,79,72,66,54,77,90,40,74,59,45,35,33,57,39,47,34,43,71,38,84,90,76,72,42,80,36,74,49,48,56,72,39,38,36,35,28,67,97,74,40,46,29,34,25,68,42,38,36,33,42,55,46,96,90,68,50,78,47,47,35,37,34,23,40,41,50,40,78,47,91,60,64,68,53,38,71,75,70,70,28,59,39,32,27,70,48,95,61,76,68,45,37,39,27,56,79,43,48,51,80,57,78,49,48,72,46,81,109

Mean predicted aligned error: 13.28 Å

Nearest PDB structures (foldseek):
  6j7m-assembly1_M  TM=5.408E-01  e=4.989E+00  Pseudomonas aeruginosa PAO1
  3c5o-assembly1_C  TM=2.156E-01  e=2.732E+00  Rhodopseudomonas palustris CGA009
  4pux-assembly1_A  TM=2.120E-01  e=2.448E+00  Acinetobacter baumannii AYE

Foldseek 3Di:
DDFWKKFKDFDDPDDDDDDDDDDDDDDDDDDDPPPPDPPDPPPWPKDQDFWDPDDLVPCDPQVLVLVCVQCVPQVVHNQDSVQQPSVFDKIWGQKIWTQDPVVRDIFMDGAQFWFQFPPRWIWGFNTKIWTQGPVRDIWIKTWTFGKDFDPDPPVCVVPVTTMITTDPDGTHMHTPNRTDSTTMDIDTD